Protein AF-A0A4V3WBS8-F1 (afdb_monomer_lite)

Structure (mmCIF, N/CA/C/O backbone):
data_AF-A0A4V3WBS8-F1
#
_entry.id   AF-A0A4V3WBS8-F1
#
loop_
_atom_site.group_PDB
_atom_site.id
_atom_site.type_symbol
_atom_site.label_atom_id
_atom_site.label_alt_id
_atom_site.label_comp_id
_atom_site.label_asym_id
_atom_site.label_entity_id
_atom_site.label_seq_id
_atom_site.pdbx_PDB_ins_code
_atom_site.Cartn_x
_atom_site.Cartn_y
_atom_site.Cartn_z
_atom_site.occupancy
_atom_site.B_iso_or_equiv
_atom_site.auth_seq_id
_atom_site.auth_comp_id
_atom_site.auth_asym_id
_atom_site.auth_atom_id
_atom_site.pdbx_PDB_model_num
ATOM 1 N N . MET A 1 1 ? 15.537 -8.727 -3.172 1.00 84.81 1 MET A N 1
ATOM 2 C CA . MET A 1 1 ? 15.457 -7.588 -4.106 1.00 84.81 1 MET A CA 1
ATOM 3 C C . MET A 1 1 ? 15.597 -8.124 -5.521 1.00 84.81 1 MET A C 1
ATOM 5 O O . MET A 1 1 ? 16.446 -8.981 -5.725 1.00 84.81 1 MET A O 1
ATOM 9 N N . ILE A 1 2 ? 14.756 -7.683 -6.455 1.00 94.12 2 ILE A N 1
ATOM 10 C CA . ILE A 1 2 ? 14.839 -8.028 -7.886 1.00 94.12 2 ILE A CA 1
ATOM 11 C C . ILE A 1 2 ? 15.272 -6.766 -8.630 1.00 94.12 2 ILE A C 1
ATOM 13 O O . ILE A 1 2 ? 14.692 -5.710 -8.396 1.00 94.12 2 ILE A O 1
ATOM 17 N N . ILE A 1 3 ? 16.284 -6.856 -9.494 1.00 95.69 3 ILE A N 1
ATOM 18 C CA . ILE A 1 3 ? 16.727 -5.723 -10.317 1.00 95.69 3 ILE A CA 1
ATOM 19 C C . ILE A 1 3 ? 16.079 -5.834 -11.693 1.00 95.69 3 ILE A C 1
ATOM 21 O O . ILE A 1 3 ? 16.384 -6.752 -12.451 1.00 95.69 3 ILE A O 1
ATOM 25 N N . LEU A 1 4 ? 15.191 -4.897 -12.006 1.00 96.75 4 LEU A N 1
ATOM 26 C CA . LEU A 1 4 ? 14.623 -4.725 -13.338 1.00 96.75 4 LEU A CA 1
ATOM 27 C C . LEU A 1 4 ? 15.568 -3.898 -14.226 1.00 96.75 4 LEU A C 1
ATOM 29 O O . LEU A 1 4 ? 16.377 -3.121 -13.700 1.00 96.75 4 LEU A O 1
ATOM 33 N N . PRO A 1 5 ? 15.440 -3.992 -15.565 1.00 96.94 5 PRO A N 1
ATOM 34 C CA . PRO A 1 5 ? 16.106 -3.067 -16.471 1.00 96.94 5 PRO A CA 1
ATOM 35 C C . PRO A 1 5 ? 15.783 -1.610 -16.125 1.00 96.94 5 PRO A C 1
ATOM 37 O O . PRO A 1 5 ? 14.767 -1.308 -15.486 1.00 96.94 5 PRO A O 1
ATOM 40 N N . TYR A 1 6 ? 16.638 -0.692 -16.579 1.00 97.00 6 TYR A N 1
ATOM 41 C CA . TYR A 1 6 ? 16.382 0.734 -16.403 1.00 97.00 6 TYR A CA 1
ATOM 42 C C . TYR A 1 6 ? 15.020 1.101 -17.022 1.00 97.00 6 TYR A C 1
ATOM 44 O O . TYR A 1 6 ? 14.797 0.781 -18.195 1.00 97.00 6 TYR A O 1
ATOM 52 N N . PRO A 1 7 ? 14.102 1.733 -16.268 1.00 95.69 7 PRO A N 1
ATOM 53 C CA . PRO A 1 7 ? 12.758 2.002 -16.755 1.00 95.69 7 PRO A CA 1
ATOM 54 C C . PRO A 1 7 ? 12.785 2.975 -17.936 1.00 95.69 7 PRO A C 1
ATOM 56 O O . PRO A 1 7 ? 13.643 3.854 -18.031 1.00 95.69 7 PRO A O 1
ATOM 59 N N . ILE A 1 8 ? 11.826 2.823 -18.847 1.00 95.12 8 ILE A N 1
ATOM 60 C CA . ILE A 1 8 ? 11.561 3.834 -19.875 1.00 95.12 8 ILE A CA 1
ATOM 61 C C . ILE A 1 8 ? 10.742 4.974 -19.269 1.00 95.12 8 ILE A C 1
ATOM 63 O O . ILE A 1 8 ? 10.004 4.765 -18.311 1.00 95.12 8 ILE A O 1
ATOM 67 N N . SER A 1 9 ? 10.843 6.181 -19.828 1.00 94.88 9 SER A N 1
ATOM 68 C CA . SER A 1 9 ? 10.075 7.314 -19.309 1.00 94.88 9 SER A CA 1
ATOM 69 C C . SER A 1 9 ? 8.571 7.124 -19.512 1.00 94.88 9 SER A C 1
ATOM 71 O O . SER A 1 9 ? 8.137 6.567 -20.518 1.00 94.88 9 SER A O 1
ATOM 73 N N . ALA A 1 10 ? 7.763 7.684 -18.618 1.00 93.75 10 ALA A N 1
ATOM 74 C CA . ALA A 1 10 ? 6.310 7.699 -18.682 1.00 93.75 10 ALA A CA 1
ATOM 75 C C . ALA A 1 10 ? 5.781 8.160 -20.045 1.00 93.75 10 ALA A C 1
ATOM 77 O O . ALA A 1 10 ? 4.939 7.506 -20.653 1.00 93.75 10 ALA A O 1
ATOM 78 N N . ASN A 1 11 ? 6.345 9.240 -20.584 1.00 92.19 11 ASN A N 1
ATOM 79 C CA . ASN A 1 11 ? 5.959 9.774 -21.892 1.00 92.19 11 ASN A CA 1
ATOM 80 C C . ASN A 1 11 ? 6.246 8.799 -23.044 1.00 92.19 11 ASN A C 1
ATOM 82 O O . ASN A 1 11 ? 5.609 8.867 -24.094 1.00 92.19 11 ASN A O 1
ATOM 86 N N . ARG A 1 12 ? 7.227 7.906 -22.876 1.00 93.50 12 ARG A N 1
ATOM 87 C CA . ARG A 1 12 ? 7.502 6.818 -23.817 1.00 93.50 12 ARG A CA 1
ATOM 88 C C . ARG A 1 12 ? 6.657 5.578 -23.526 1.00 93.50 12 ARG A C 1
ATOM 90 O O . ARG A 1 12 ? 6.335 4.839 -24.456 1.00 93.50 12 ARG A O 1
ATOM 97 N N . TYR A 1 13 ? 6.297 5.368 -22.265 1.00 96.19 13 TYR A N 1
ATOM 98 C CA . TYR A 1 13 ? 5.519 4.234 -21.791 1.00 96.19 13 TYR A CA 1
ATOM 99 C C . TYR A 1 13 ? 4.057 4.309 -22.245 1.00 96.19 13 TYR A C 1
ATOM 101 O O . TYR A 1 13 ? 3.557 3.377 -22.874 1.00 96.19 13 TYR A O 1
ATOM 109 N N . TRP A 1 14 ? 3.388 5.434 -21.983 1.00 96.75 14 TRP A N 1
ATOM 110 C CA . TRP A 1 14 ? 2.008 5.692 -22.396 1.00 96.75 14 TRP A CA 1
ATOM 111 C C . TRP A 1 14 ? 1.978 6.512 -23.685 1.00 96.75 14 TRP A C 1
ATOM 113 O O . TRP A 1 14 ? 2.644 7.538 -23.805 1.00 96.75 14 TRP A O 1
ATOM 123 N N . ARG A 1 15 ? 1.179 6.072 -24.656 1.00 95.19 15 ARG A N 1
ATOM 124 C CA . ARG A 1 15 ? 0.954 6.742 -25.943 1.00 95.19 15 ARG A CA 1
ATOM 125 C C . ARG A 1 15 ? -0.534 6.930 -26.179 1.00 95.19 15 ARG A C 1
ATOM 127 O O . ARG A 1 15 ? -1.340 6.207 -25.609 1.00 95.19 15 ARG A O 1
ATOM 134 N N . VAL A 1 16 ? -0.899 7.881 -27.029 1.00 95.00 16 VAL A N 1
ATOM 135 C CA . VAL A 1 16 ? -2.288 8.064 -27.462 1.00 95.00 16 VAL A CA 1
ATOM 136 C C . VAL A 1 16 ? -2.433 7.491 -28.865 1.00 95.00 16 VAL A C 1
ATOM 138 O O . VAL A 1 16 ? -1.706 7.890 -29.772 1.00 95.00 16 VAL A O 1
ATOM 141 N N . PHE A 1 17 ? -3.363 6.559 -29.042 1.00 92.38 17 PHE A N 1
ATOM 142 C CA . PHE A 1 17 ? -3.711 5.979 -30.336 1.00 92.38 17 PHE A CA 1
ATOM 143 C C . PHE A 1 17 ? -5.231 5.973 -30.485 1.00 92.38 17 PHE A C 1
ATOM 145 O O . PHE A 1 17 ? -5.936 5.455 -29.619 1.00 92.38 17 PHE A O 1
ATOM 152 N N . GLY A 1 18 ? -5.745 6.599 -31.548 1.00 91.69 18 GLY A N 1
ATOM 153 C CA . GLY A 1 18 ? -7.192 6.709 -31.774 1.00 91.69 18 GLY A CA 1
ATOM 154 C C . GLY A 1 18 ? -7.950 7.336 -30.594 1.00 91.69 18 GLY A C 1
ATOM 155 O O . GLY A 1 18 ? -9.016 6.853 -30.225 1.00 91.69 18 GLY A O 1
ATOM 156 N N . GLY A 1 19 ? -7.365 8.345 -29.936 1.00 94.50 19 GLY A N 1
ATOM 157 C CA . GLY A 1 19 ? -7.961 9.016 -28.772 1.00 94.50 19 GLY A CA 1
ATOM 158 C C . GLY A 1 19 ? -7.916 8.225 -27.458 1.00 94.50 19 GLY A C 1
ATOM 159 O O . GLY A 1 19 ? -8.426 8.701 -26.449 1.00 94.50 19 GLY A O 1
ATOM 160 N N . ARG A 1 20 ? -7.299 7.036 -27.432 1.00 94.31 20 ARG A N 1
ATOM 161 C CA . ARG A 1 20 ? -7.156 6.209 -26.225 1.00 94.31 20 ARG A CA 1
ATOM 162 C C . ARG A 1 20 ? -5.709 6.154 -25.766 1.00 94.31 20 ARG A C 1
ATOM 164 O O . ARG A 1 20 ? -4.798 6.050 -26.585 1.00 94.31 20 ARG A O 1
ATOM 171 N N . VAL A 1 21 ? -5.504 6.178 -24.451 1.00 95.50 21 VAL A N 1
ATOM 172 C CA . VAL A 1 21 ? -4.186 5.934 -23.858 1.00 95.50 21 VAL A CA 1
ATOM 173 C C . VAL A 1 21 ? -3.886 4.437 -23.921 1.00 95.50 21 VAL A C 1
ATOM 175 O O . VAL A 1 21 ? -4.641 3.620 -23.398 1.00 95.50 21 VAL A O 1
ATOM 178 N N . VAL A 1 22 ? -2.779 4.080 -24.562 1.00 96.12 22 VAL A N 1
ATOM 179 C CA . VAL A 1 22 ? -2.290 2.712 -24.740 1.00 96.12 22 VAL A CA 1
ATOM 180 C C . VAL A 1 22 ? -0.841 2.603 -24.272 1.00 96.12 22 VAL A C 1
ATOM 182 O O . VAL A 1 22 ? -0.105 3.590 -24.233 1.00 96.12 22 VAL A O 1
ATOM 185 N N . ARG A 1 23 ? -0.408 1.391 -23.923 1.00 96.88 23 ARG A N 1
ATOM 186 C CA . ARG A 1 23 ? 1.008 1.101 -23.664 1.00 96.88 23 ARG A CA 1
ATOM 187 C C . ARG A 1 23 ? 1.767 1.038 -24.991 1.00 96.88 23 ARG A C 1
ATOM 189 O O . ARG A 1 23 ? 1.253 0.504 -25.971 1.00 96.88 23 ARG A O 1
ATOM 196 N N . SER A 1 24 ? 2.986 1.564 -25.026 1.00 97.25 24 SER A N 1
ATOM 197 C CA . SER A 1 24 ? 3.879 1.419 -26.178 1.00 97.25 24 SER A CA 1
ATOM 198 C C . SER A 1 24 ? 4.431 -0.006 -26.307 1.00 97.25 24 SER A C 1
ATOM 200 O O . SER A 1 24 ? 4.367 -0.802 -25.370 1.00 97.25 24 SER A O 1
ATOM 202 N N . ALA A 1 25 ? 5.027 -0.335 -27.457 1.00 96.94 25 ALA A N 1
ATOM 203 C CA . ALA A 1 25 ? 5.723 -1.611 -27.639 1.00 96.94 25 ALA A CA 1
ATOM 204 C C . ALA A 1 25 ? 6.871 -1.795 -26.625 1.00 96.94 25 ALA A C 1
ATOM 206 O O . ALA A 1 25 ? 7.030 -2.878 -26.066 1.00 96.94 25 ALA A O 1
ATOM 207 N N . GLU A 1 26 ? 7.616 -0.723 -26.324 1.00 96.94 26 GLU A N 1
ATOM 208 C CA . GLU A 1 26 ? 8.661 -0.737 -25.291 1.00 96.94 26 GLU A CA 1
ATOM 209 C C . GLU A 1 26 ? 8.077 -0.990 -23.894 1.00 96.94 26 GLU A C 1
ATOM 211 O O . GLU A 1 26 ? 8.652 -1.755 -23.129 1.00 96.94 26 GLU A O 1
ATOM 216 N N . ALA A 1 27 ? 6.915 -0.413 -23.567 1.00 96.81 27 ALA A N 1
ATOM 217 C CA . ALA A 1 27 ? 6.229 -0.674 -22.300 1.00 96.81 27 ALA A CA 1
ATOM 218 C C . ALA A 1 27 ? 5.794 -2.140 -22.170 1.00 96.81 27 ALA A C 1
ATOM 220 O O . ALA A 1 27 ? 5.976 -2.763 -21.124 1.00 96.81 27 ALA A O 1
ATOM 221 N N . VAL A 1 28 ? 5.257 -2.715 -23.251 1.00 97.19 28 VAL A N 1
ATOM 222 C CA . VAL A 1 28 ? 4.899 -4.139 -23.300 1.00 97.19 28 VAL A CA 1
ATOM 223 C C . VAL A 1 28 ? 6.134 -5.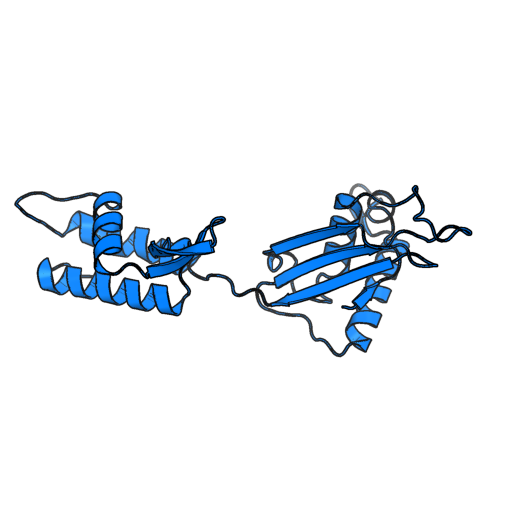015 -23.092 1.00 97.19 28 VAL A C 1
ATOM 225 O O . VAL A 1 28 ? 6.063 -5.982 -22.334 1.00 97.19 28 VAL A O 1
ATOM 228 N N . GLN A 1 29 ? 7.263 -4.679 -23.722 1.00 97.69 29 GLN A N 1
ATOM 229 C CA . GLN A 1 29 ? 8.511 -5.416 -23.531 1.00 97.69 29 GLN A CA 1
ATOM 230 C C . GLN A 1 29 ? 9.038 -5.278 -22.099 1.00 97.69 29 GLN A C 1
ATOM 232 O O . GLN A 1 29 ? 9.334 -6.287 -21.469 1.00 97.69 29 GLN A O 1
ATOM 237 N N . TYR A 1 30 ? 9.052 -4.065 -21.544 1.00 97.38 30 TYR A N 1
ATOM 238 C CA . TYR A 1 30 ? 9.478 -3.818 -20.167 1.00 97.38 30 TYR A CA 1
ATOM 239 C C . TYR A 1 30 ? 8.673 -4.649 -19.157 1.00 97.38 30 TYR A C 1
ATOM 241 O O . TYR A 1 30 ? 9.230 -5.261 -18.247 1.00 97.38 30 TYR A O 1
ATOM 249 N N . ARG A 1 31 ? 7.353 -4.742 -19.356 1.00 97.38 31 ARG A N 1
ATOM 250 C CA . ARG A 1 31 ? 6.471 -5.576 -18.532 1.00 97.38 31 ARG A CA 1
ATOM 251 C C . ARG A 1 31 ? 6.757 -7.074 -18.692 1.00 97.38 31 ARG A C 1
ATOM 253 O O . ARG A 1 31 ? 6.697 -7.806 -17.706 1.00 97.38 31 ARG A O 1
ATOM 260 N N . LYS A 1 32 ? 7.092 -7.544 -19.900 1.00 97.38 32 LYS A N 1
ATOM 261 C CA . LYS A 1 32 ? 7.530 -8.936 -20.125 1.00 97.38 32 LYS A CA 1
ATOM 262 C C . LYS A 1 32 ? 8.841 -9.232 -19.400 1.00 97.38 32 LYS A C 1
ATOM 264 O O . LYS A 1 32 ? 8.934 -10.270 -18.751 1.00 97.38 32 LYS A O 1
ATOM 269 N N . ASP A 1 33 ? 9.806 -8.318 -19.461 1.00 96.56 33 ASP A N 1
ATOM 270 C CA . ASP A 1 33 ? 11.095 -8.460 -18.778 1.00 96.56 33 ASP A CA 1
ATOM 271 C C . ASP A 1 33 ? 10.900 -8.518 -17.257 1.00 96.56 33 ASP A C 1
ATOM 273 O O . ASP A 1 33 ? 11.462 -9.387 -16.588 1.00 96.56 33 ASP A O 1
ATOM 277 N N . ALA A 1 34 ? 10.035 -7.656 -16.710 1.00 96.19 34 ALA A N 1
ATOM 278 C CA . ALA A 1 34 ? 9.652 -7.706 -15.301 1.00 96.19 34 ALA A CA 1
ATOM 279 C C . ALA A 1 34 ? 8.996 -9.043 -14.931 1.00 96.19 34 ALA A C 1
ATOM 281 O O . ALA A 1 34 ? 9.410 -9.680 -13.963 1.00 96.19 34 ALA A O 1
ATOM 282 N N . GLY A 1 35 ? 8.032 -9.509 -15.731 1.00 95.94 35 GLY A N 1
ATOM 283 C CA . GLY A 1 35 ? 7.396 -10.815 -15.555 1.00 95.94 35 GLY A CA 1
ATOM 284 C C . GLY A 1 35 ? 8.400 -11.969 -15.540 1.00 95.94 35 GLY A C 1
ATOM 285 O O . GLY A 1 35 ? 8.355 -12.819 -14.653 1.00 95.94 35 GLY A O 1
ATOM 286 N N . PHE A 1 36 ? 9.346 -11.968 -16.479 1.00 96.44 36 PHE A N 1
ATOM 287 C CA . PHE A 1 36 ? 10.389 -12.985 -16.576 1.00 96.44 36 PHE A CA 1
ATOM 288 C C . PHE A 1 36 ? 11.310 -12.990 -15.348 1.00 96.44 36 PHE A C 1
ATOM 290 O O . PHE A 1 36 ? 11.544 -14.042 -14.755 1.00 96.44 36 PHE A O 1
ATOM 297 N N . LEU A 1 37 ? 11.783 -11.820 -14.910 1.00 96.00 37 LEU A N 1
ATOM 298 C CA . LEU A 1 37 ? 12.661 -11.702 -13.742 1.00 96.00 37 LEU A CA 1
ATOM 299 C C . LEU A 1 37 ? 11.961 -12.106 -12.437 1.00 96.00 37 LEU A C 1
ATOM 301 O O . LEU A 1 37 ? 12.562 -12.764 -11.584 1.00 96.00 37 LEU A O 1
ATOM 305 N N . PHE A 1 38 ? 10.676 -11.777 -12.288 1.00 93.75 38 PHE A N 1
ATOM 306 C CA . PHE A 1 38 ? 9.880 -12.240 -11.151 1.00 93.75 38 PHE A CA 1
ATOM 307 C C . PHE A 1 38 ? 9.638 -13.751 -11.195 1.00 93.75 38 PHE A C 1
ATOM 309 O O . PHE A 1 38 ? 9.801 -14.413 -10.168 1.00 93.75 38 PHE A O 1
ATOM 316 N N . ALA A 1 39 ? 9.354 -14.324 -12.366 1.00 91.81 39 ALA A N 1
ATOM 317 C CA . ALA A 1 39 ? 9.218 -15.771 -12.525 1.00 91.81 39 ALA A CA 1
ATOM 318 C C . ALA A 1 39 ? 10.521 -16.516 -12.177 1.00 91.81 39 ALA A C 1
ATOM 320 O O . ALA A 1 39 ? 10.484 -17.515 -11.456 1.00 91.81 39 ALA A O 1
ATOM 321 N N . LEU A 1 40 ? 11.679 -15.994 -12.602 1.00 93.44 40 LEU A N 1
ATOM 322 C CA . LEU A 1 40 ? 12.997 -16.532 -12.238 1.00 93.44 40 LEU A CA 1
ATOM 323 C C . LEU A 1 40 ? 13.238 -16.525 -10.724 1.00 93.44 40 LEU A C 1
ATOM 325 O O . LEU A 1 40 ? 13.861 -17.444 -10.195 1.00 93.44 40 LEU A O 1
ATOM 329 N N . SER A 1 41 ? 12.696 -15.534 -10.012 1.00 88.88 41 SER A N 1
ATOM 330 C CA . SER A 1 41 ? 12.765 -15.473 -8.548 1.00 88.88 41 SER A CA 1
ATOM 331 C C . SER A 1 41 ? 11.859 -16.490 -7.832 1.00 88.88 41 SER A C 1
ATOM 333 O O . SER A 1 41 ? 11.887 -16.563 -6.604 1.00 88.88 41 SER A O 1
ATOM 335 N N . ARG A 1 42 ? 11.051 -17.263 -8.580 1.00 88.25 42 ARG A N 1
ATOM 336 C CA . ARG A 1 42 ? 10.059 -18.242 -8.088 1.00 88.25 42 ARG A CA 1
ATOM 337 C C . ARG A 1 42 ? 9.028 -17.664 -7.110 1.00 88.25 42 ARG A C 1
ATOM 339 O O . ARG A 1 42 ? 8.404 -18.404 -6.351 1.00 88.25 42 ARG A O 1
ATOM 346 N N . ARG A 1 43 ? 8.826 -16.346 -7.132 1.00 85.00 43 ARG A N 1
ATOM 347 C CA . ARG A 1 43 ? 7.803 -15.660 -6.337 1.00 85.00 43 ARG A CA 1
ATOM 348 C C . ARG A 1 43 ? 6.478 -15.690 -7.085 1.00 85.00 43 ARG A C 1
ATOM 350 O O . ARG A 1 43 ? 6.431 -15.410 -8.279 1.00 85.00 43 ARG A O 1
ATOM 357 N N . ARG A 1 44 ? 5.404 -16.028 -6.375 1.00 89.56 44 ARG A N 1
ATOM 358 C CA . ARG A 1 44 ? 4.037 -15.890 -6.888 1.00 89.56 44 ARG A CA 1
ATOM 359 C C . ARG A 1 44 ? 3.528 -14.469 -6.611 1.00 89.56 44 ARG A C 1
ATOM 361 O O . ARG A 1 44 ? 3.986 -13.870 -5.636 1.00 89.56 44 ARG A O 1
ATOM 368 N N . PRO A 1 45 ? 2.593 -13.943 -7.421 1.00 94.69 45 PRO A N 1
ATOM 369 C CA . PRO A 1 45 ? 1.936 -12.683 -7.110 1.00 94.69 45 PRO A CA 1
ATOM 370 C C . PRO A 1 45 ? 1.250 -12.746 -5.741 1.00 94.69 45 PRO A C 1
ATOM 372 O O . PRO A 1 45 ? 0.571 -13.727 -5.429 1.00 94.69 45 PRO A O 1
ATOM 375 N N . LEU A 1 46 ? 1.415 -11.698 -4.940 1.00 94.00 46 LEU A N 1
ATOM 376 C CA . LEU A 1 46 ? 0.748 -11.563 -3.648 1.00 94.00 46 LEU A CA 1
ATOM 377 C C . LEU A 1 46 ? -0.724 -11.186 -3.852 1.00 94.00 46 LEU A C 1
ATOM 379 O O . LEU A 1 46 ? -1.038 -10.364 -4.713 1.00 94.00 46 LEU A O 1
ATOM 383 N N . ALA A 1 47 ? -1.622 -11.761 -3.049 1.00 91.81 47 ALA A N 1
ATOM 384 C CA . ALA A 1 47 ? -3.068 -11.495 -3.104 1.00 91.81 47 ALA A CA 1
ATOM 385 C C . ALA A 1 47 ? -3.559 -10.524 -2.009 1.00 91.81 47 ALA A C 1
ATOM 387 O O . ALA A 1 47 ? -4.657 -9.978 -2.103 1.00 91.81 47 ALA A O 1
ATOM 388 N N . GLY A 1 48 ? -2.748 -10.306 -0.968 1.00 88.31 48 GLY A N 1
ATOM 389 C CA . GLY A 1 48 ? -3.027 -9.375 0.124 1.00 88.31 48 GLY A CA 1
ATOM 390 C C . GLY A 1 48 ? -2.496 -7.960 -0.134 1.00 88.31 48 GLY A C 1
ATOM 391 O O . GLY A 1 48 ? -1.878 -7.705 -1.162 1.00 88.31 48 GLY A O 1
ATOM 392 N N . PRO A 1 49 ? -2.716 -7.015 0.785 1.00 91.56 49 PRO A N 1
ATOM 393 C CA . PRO A 1 49 ? -2.098 -5.693 0.710 1.00 91.56 49 PRO A CA 1
ATOM 394 C C . PRO A 1 49 ? -0.573 -5.818 0.652 1.00 91.56 49 PRO A C 1
ATOM 396 O O . PRO A 1 49 ? -0.005 -6.744 1.228 1.00 91.56 49 PRO A O 1
ATOM 399 N N . VAL A 1 50 ? 0.085 -4.901 -0.050 1.00 95.44 50 VAL A N 1
ATOM 400 C CA . VAL A 1 50 ? 1.530 -4.947 -0.274 1.00 95.44 50 VAL A CA 1
ATOM 401 C C . VAL A 1 50 ? 2.199 -3.612 0.020 1.00 95.44 50 VAL A C 1
ATOM 403 O O . VAL A 1 50 ? 1.625 -2.539 -0.206 1.00 95.44 50 VAL A O 1
ATOM 406 N N . SER A 1 51 ? 3.450 -3.704 0.464 1.00 96.06 51 SER A N 1
ATOM 407 C CA . SER A 1 51 ? 4.412 -2.607 0.432 1.00 96.06 51 SER A CA 1
ATOM 408 C C . SER A 1 51 ? 5.322 -2.767 -0.778 1.00 96.06 51 SER A C 1
ATOM 410 O O . SER A 1 51 ? 5.813 -3.865 -1.061 1.00 96.06 51 SER A O 1
ATOM 412 N N . VAL A 1 52 ? 5.562 -1.667 -1.488 1.00 97.56 52 VAL A N 1
ATOM 413 C CA . VAL A 1 52 ? 6.489 -1.609 -2.619 1.00 97.56 52 VAL A CA 1
ATOM 414 C C . VAL A 1 52 ? 7.616 -0.635 -2.294 1.00 97.56 52 VAL A C 1
ATOM 416 O O . VAL A 1 52 ? 7.386 0.547 -2.045 1.00 97.56 52 VAL A O 1
ATOM 419 N N . HIS A 1 53 ? 8.854 -1.118 -2.353 1.00 98.06 53 HIS A N 1
ATOM 420 C CA . HIS A 1 53 ? 10.051 -0.293 -2.229 1.00 98.06 53 HIS A CA 1
ATOM 421 C C . HIS A 1 53 ? 10.824 -0.310 -3.548 1.00 98.06 53 HIS A C 1
ATOM 423 O O . HIS A 1 53 ? 11.173 -1.377 -4.063 1.00 98.06 53 HIS A O 1
ATOM 429 N N . LEU A 1 54 ? 11.082 0.881 -4.089 1.00 98.00 54 LEU A N 1
ATOM 430 C CA . LEU A 1 54 ? 11.786 1.097 -5.349 1.00 98.00 54 LEU A CA 1
ATOM 431 C C . LEU A 1 54 ? 13.127 1.801 -5.113 1.00 98.00 54 LEU A C 1
ATOM 433 O O . LEU A 1 54 ? 13.202 2.804 -4.407 1.00 98.00 54 LEU A O 1
ATOM 437 N N . ALA A 1 55 ? 14.177 1.305 -5.755 1.00 97.75 55 ALA A N 1
ATOM 438 C CA . ALA A 1 55 ? 15.508 1.898 -5.753 1.00 97.75 55 ALA A CA 1
ATOM 439 C C . ALA A 1 55 ? 15.936 2.154 -7.200 1.00 97.75 55 ALA A C 1
ATOM 441 O O . ALA A 1 55 ? 16.268 1.222 -7.933 1.00 97.75 55 ALA A O 1
ATOM 442 N N . LEU A 1 56 ? 15.885 3.407 -7.651 1.00 97.94 56 LEU A N 1
ATOM 443 C CA . LEU A 1 56 ? 16.344 3.761 -8.991 1.00 97.94 56 LEU A CA 1
ATOM 444 C C . LEU A 1 56 ? 17.869 3.854 -8.980 1.00 97.94 56 LEU A C 1
ATOM 446 O O . LEU A 1 56 ? 18.418 4.762 -8.362 1.00 97.94 56 LEU A O 1
ATOM 450 N N . HIS A 1 57 ? 18.531 2.951 -9.699 1.00 97.44 57 HIS A N 1
ATOM 451 C CA . HIS A 1 57 ? 19.975 2.966 -9.911 1.00 97.44 57 HIS A CA 1
ATOM 452 C C . HIS A 1 57 ? 20.286 3.717 -11.212 1.00 97.44 57 HIS A C 1
ATOM 454 O O . HIS A 1 57 ? 19.969 3.207 -12.298 1.00 97.44 57 HIS A O 1
ATOM 460 N N . PRO A 1 58 ? 20.885 4.922 -11.159 1.00 97.31 58 PRO A N 1
ATOM 461 C CA . PRO A 1 58 ? 21.328 5.632 -12.353 1.00 97.31 58 PRO A CA 1
ATOM 462 C C . PRO A 1 58 ? 22.349 4.815 -13.148 1.00 97.31 58 PRO A C 1
ATOM 464 O O . PRO A 1 58 ? 22.998 3.910 -12.625 1.00 97.31 58 PRO A O 1
ATOM 467 N N . ARG A 1 59 ? 22.516 5.153 -14.428 1.00 96.88 59 ARG A N 1
ATOM 468 C CA . ARG A 1 59 ? 23.628 4.611 -15.215 1.00 96.88 59 ARG A CA 1
ATOM 469 C C . ARG A 1 59 ? 24.944 5.163 -14.688 1.00 96.88 59 ARG A C 1
ATOM 471 O O . ARG A 1 59 ? 25.019 6.346 -14.361 1.00 96.88 59 ARG A O 1
ATOM 478 N N . GLU A 1 60 ? 25.955 4.317 -14.648 1.00 96.81 60 GLU A N 1
ATOM 479 C CA . GLU A 1 60 ? 27.317 4.693 -14.292 1.00 96.81 60 GLU A CA 1
ATOM 480 C C . GLU A 1 60 ? 28.011 5.389 -15.473 1.00 96.81 60 GLU A C 1
ATOM 482 O O . GLU A 1 60 ? 27.928 4.943 -16.622 1.00 96.81 60 GLU A O 1
ATOM 487 N N . ASN A 1 61 ? 28.666 6.513 -15.201 1.00 93.81 61 ASN A N 1
ATOM 488 C CA . ASN A 1 61 ? 29.560 7.178 -16.142 1.00 93.81 61 ASN A CA 1
ATOM 489 C C . ASN A 1 61 ? 30.915 6.444 -16.182 1.00 93.81 61 ASN A C 1
ATOM 491 O O . ASN A 1 61 ? 31.207 5.594 -15.348 1.00 93.81 61 ASN A O 1
ATOM 495 N N . LYS A 1 62 ? 31.794 6.790 -17.133 1.00 90.69 62 LYS A N 1
ATOM 496 C CA . LYS A 1 62 ? 33.131 6.163 -17.239 1.00 90.69 62 LYS A CA 1
ATOM 497 C C . LYS A 1 62 ? 34.002 6.347 -15.987 1.00 90.69 62 LYS A C 1
ATOM 499 O O . LYS A 1 62 ? 34.931 5.577 -15.791 1.00 90.69 62 LYS A O 1
ATOM 504 N N . ASP A 1 63 ? 33.725 7.381 -15.198 1.00 91.50 63 ASP A N 1
ATOM 505 C CA . ASP A 1 63 ? 34.426 7.732 -13.960 1.00 91.50 63 ASP A CA 1
ATOM 506 C C . ASP A 1 63 ? 33.778 7.120 -12.701 1.00 91.50 63 ASP A C 1
ATOM 508 O O . ASP A 1 63 ? 34.158 7.472 -11.588 1.00 91.50 63 ASP A O 1
ATOM 512 N N . GLY A 1 64 ? 32.786 6.236 -12.860 1.00 88.94 64 GLY A N 1
ATOM 513 C CA . GLY A 1 64 ? 32.061 5.617 -11.749 1.00 88.94 64 GLY A CA 1
ATOM 514 C C . GLY A 1 64 ? 30.939 6.476 -11.160 1.00 88.94 64 GLY A C 1
ATOM 515 O O . GLY A 1 64 ? 30.175 6.013 -10.316 1.00 88.94 64 GLY A O 1
ATOM 516 N N . THR A 1 65 ? 30.791 7.731 -11.595 1.00 92.62 65 THR A N 1
ATOM 517 C CA . THR A 1 65 ? 29.769 8.631 -11.047 1.00 92.62 65 THR A CA 1
ATOM 518 C C . THR A 1 65 ? 28.382 8.352 -11.627 1.00 92.62 65 THR A C 1
ATOM 520 O O . THR A 1 65 ? 28.223 7.806 -12.721 1.00 92.62 65 THR A O 1
ATOM 523 N N . ALA A 1 66 ? 27.336 8.765 -10.909 1.00 92.81 66 ALA A N 1
ATOM 524 C CA . ALA A 1 66 ? 25.966 8.628 -11.385 1.00 92.81 66 ALA A CA 1
ATOM 525 C C . ALA A 1 66 ? 25.655 9.591 -12.541 1.00 92.81 66 ALA A C 1
ATOM 527 O O . ALA A 1 66 ? 25.829 10.810 -12.436 1.00 92.81 66 ALA A O 1
ATOM 528 N N . SER A 1 67 ? 25.096 9.058 -13.628 1.00 92.50 67 SER A N 1
ATOM 529 C CA . SER A 1 67 ? 24.575 9.867 -14.725 1.00 92.50 67 SER A CA 1
ATOM 530 C C . SER A 1 67 ? 23.478 10.814 -14.231 1.00 92.50 67 SER A C 1
ATOM 532 O O . SER A 1 67 ? 22.515 10.410 -13.570 1.00 92.50 67 SER A O 1
ATOM 534 N N . ARG A 1 68 ? 23.610 12.097 -14.584 1.00 88.00 68 ARG A N 1
ATOM 535 C CA . ARG A 1 68 ? 22.603 13.128 -14.290 1.00 88.00 68 ARG A CA 1
ATOM 536 C C . ARG A 1 68 ? 21.359 12.994 -15.165 1.00 88.00 68 ARG A C 1
ATOM 538 O O . ARG A 1 68 ? 20.294 13.450 -14.770 1.00 88.00 68 ARG A O 1
ATOM 545 N N . SER A 1 69 ? 21.473 12.326 -16.312 1.00 88.94 69 SER A N 1
ATOM 546 C CA . SER A 1 69 ? 20.359 12.006 -17.210 1.00 88.94 69 SER A CA 1
ATOM 547 C C . SER A 1 69 ? 19.581 10.786 -16.708 1.00 88.94 69 SER A C 1
ATOM 549 O O . SER A 1 69 ? 19.448 9.782 -17.409 1.00 88.94 69 SER A O 1
ATOM 551 N N . ARG A 1 70 ? 19.103 10.866 -15.465 1.00 91.69 70 ARG A N 1
ATOM 552 C CA . ARG A 1 70 ? 18.240 9.862 -14.840 1.00 91.69 70 ARG A CA 1
ATOM 553 C C . ARG A 1 70 ? 16.781 10.307 -14.881 1.00 91.69 70 ARG A C 1
ATOM 555 O O . ARG A 1 70 ? 16.503 11.496 -14.983 1.00 91.69 70 ARG A O 1
ATOM 562 N N . LEU A 1 71 ? 15.865 9.351 -14.799 1.00 93.31 71 LEU A N 1
ATOM 563 C CA . LEU A 1 71 ? 14.442 9.633 -14.641 1.00 93.31 71 LEU A CA 1
ATOM 564 C C . LEU A 1 71 ? 14.130 10.171 -13.243 1.00 93.31 71 LEU A C 1
ATOM 566 O O . LEU A 1 71 ? 14.819 9.854 -12.270 1.00 93.31 71 LEU A O 1
ATOM 570 N N . ASP A 1 72 ? 13.051 10.939 -13.168 1.00 93.94 72 ASP A N 1
ATOM 571 C CA . ASP A 1 72 ? 12.448 11.353 -11.910 1.00 93.94 72 ASP A CA 1
ATOM 572 C C . ASP A 1 72 ? 11.781 10.160 -11.209 1.00 93.94 72 ASP A C 1
ATOM 574 O O . ASP A 1 72 ? 11.338 9.194 -11.844 1.00 93.94 72 ASP A O 1
ATOM 578 N N . LEU A 1 73 ? 11.710 10.210 -9.877 1.00 95.25 73 LEU A N 1
ATOM 579 C CA . LEU A 1 73 ? 11.170 9.101 -9.088 1.00 95.25 73 LEU A CA 1
ATOM 580 C C . LEU A 1 73 ? 9.683 8.861 -9.355 1.00 95.25 73 LEU A C 1
ATOM 582 O O . LEU A 1 73 ? 9.276 7.707 -9.412 1.00 95.25 73 LEU A O 1
ATOM 586 N N . ASP A 1 74 ? 8.878 9.905 -9.560 1.00 95.31 74 ASP A N 1
ATOM 587 C CA . ASP A 1 74 ? 7.452 9.784 -9.895 1.00 95.31 74 ASP A CA 1
ATOM 588 C C . ASP A 1 74 ? 7.247 9.048 -11.230 1.00 95.31 74 ASP A C 1
ATOM 590 O O . ASP A 1 74 ? 6.385 8.173 -11.352 1.00 95.31 74 ASP A O 1
ATOM 594 N N . ASN A 1 75 ? 8.107 9.337 -12.208 1.00 94.56 75 ASN A N 1
ATOM 595 C CA . ASN A 1 75 ? 8.122 8.684 -13.506 1.00 94.56 75 ASN A CA 1
ATOM 596 C C . ASN A 1 75 ? 8.419 7.182 -13.354 1.00 94.56 75 ASN A C 1
ATOM 598 O O . ASN A 1 75 ? 7.667 6.337 -13.852 1.00 94.56 75 ASN A O 1
ATOM 602 N N . CYS A 1 76 ? 9.465 6.850 -12.591 1.00 95.00 76 CYS A N 1
ATOM 603 C CA . CYS A 1 76 ? 9.819 5.469 -12.276 1.00 95.00 76 CYS A CA 1
ATOM 604 C C . CYS A 1 76 ? 8.724 4.744 -11.497 1.00 95.00 76 CYS A C 1
ATOM 606 O O . CYS A 1 76 ? 8.400 3.613 -11.845 1.00 95.00 76 CYS A O 1
ATOM 608 N N . ILE A 1 77 ? 8.133 5.385 -10.486 1.00 97.12 77 ILE A N 1
ATOM 609 C CA . ILE A 1 77 ? 7.024 4.838 -9.698 1.00 97.12 77 ILE A CA 1
ATOM 610 C C . ILE A 1 77 ? 5.882 4.442 -10.628 1.00 97.12 77 ILE A C 1
ATOM 612 O O . ILE A 1 77 ? 5.447 3.292 -10.614 1.00 97.12 77 ILE A O 1
ATOM 616 N N . LYS A 1 78 ? 5.422 5.370 -11.472 1.00 95.94 78 LYS A N 1
ATOM 617 C CA . LYS A 1 78 ? 4.258 5.138 -12.329 1.00 95.94 78 LYS A CA 1
ATOM 618 C C . LYS A 1 78 ? 4.483 3.952 -13.268 1.00 95.94 78 LYS A C 1
ATOM 620 O O . LYS A 1 78 ? 3.596 3.120 -13.445 1.00 95.94 78 LYS A O 1
ATOM 625 N N . VAL A 1 79 ? 5.671 3.876 -13.869 1.00 97.31 79 VAL A N 1
ATOM 626 C CA . VAL A 1 79 ? 6.048 2.812 -14.814 1.00 97.31 79 VAL A CA 1
ATOM 627 C C . VAL A 1 79 ? 6.207 1.472 -14.101 1.00 97.31 79 VAL A C 1
ATOM 629 O O . VAL A 1 79 ? 5.717 0.453 -14.584 1.00 97.31 79 VAL A O 1
ATOM 632 N N . ALA A 1 80 ? 6.853 1.470 -12.937 1.00 97.31 80 ALA A N 1
ATOM 633 C CA . ALA A 1 80 ? 7.082 0.266 -12.156 1.00 97.31 80 ALA A CA 1
ATOM 634 C C . ALA A 1 80 ? 5.775 -0.343 -11.646 1.00 97.31 80 ALA A C 1
ATOM 636 O O . ALA A 1 80 ? 5.583 -1.548 -11.778 1.00 97.31 80 ALA A O 1
ATOM 637 N N . LEU A 1 81 ? 4.860 0.468 -11.105 1.00 97.81 81 LEU A N 1
ATOM 638 C CA . LEU A 1 81 ? 3.580 -0.036 -10.602 1.00 97.81 81 LEU A CA 1
ATOM 639 C C . LEU A 1 81 ? 2.748 -0.681 -11.719 1.00 97.81 81 LEU A C 1
ATOM 641 O O . LEU A 1 81 ? 2.244 -1.788 -11.549 1.00 97.81 81 LEU A O 1
ATOM 645 N N . ASP A 1 82 ? 2.691 -0.064 -12.903 1.00 97.44 82 ASP A N 1
ATOM 646 C CA . ASP A 1 82 ? 2.009 -0.677 -14.047 1.00 97.44 82 ASP A CA 1
ATOM 647 C C . ASP A 1 82 ? 2.688 -1.978 -14.506 1.00 97.44 82 ASP A C 1
ATOM 649 O O . ASP A 1 82 ? 2.004 -2.947 -14.830 1.00 97.44 82 ASP A O 1
ATOM 653 N N . ALA A 1 83 ? 4.023 -2.038 -14.516 1.00 97.38 83 ALA A N 1
ATOM 654 C CA . ALA A 1 83 ? 4.758 -3.236 -14.920 1.00 97.38 83 ALA A CA 1
ATOM 655 C C . ALA A 1 83 ? 4.619 -4.398 -13.917 1.00 97.38 83 ALA A C 1
ATOM 657 O O . ALA A 1 83 ? 4.609 -5.559 -14.325 1.00 97.38 83 ALA A O 1
ATOM 658 N N . LEU A 1 84 ? 4.498 -4.094 -12.621 1.00 97.31 84 LEU A N 1
ATOM 659 C CA . LEU A 1 84 ? 4.399 -5.077 -11.537 1.00 97.31 84 LEU A CA 1
ATOM 660 C C . LEU A 1 84 ? 2.971 -5.584 -11.299 1.00 97.31 84 LEU A C 1
ATOM 662 O O . LEU A 1 84 ? 2.804 -6.662 -10.725 1.00 97.31 84 LEU A O 1
ATOM 666 N N . ASN A 1 85 ? 1.947 -4.852 -11.741 1.00 97.50 85 ASN A N 1
ATOM 667 C CA . ASN A 1 85 ? 0.555 -5.261 -11.581 1.00 97.50 85 ASN A CA 1
ATOM 668 C C . ASN A 1 85 ? 0.248 -6.547 -12.370 1.00 97.50 85 ASN A C 1
ATOM 670 O O . ASN A 1 85 ? 0.481 -6.605 -13.574 1.00 97.50 85 ASN A O 1
ATOM 674 N N . GLY A 1 86 ? -0.265 -7.588 -11.724 1.00 95.69 86 GLY A N 1
ATOM 675 C CA . GLY A 1 86 ? -0.413 -8.943 -12.269 1.00 95.69 86 GLY A CA 1
ATOM 676 C C . GLY A 1 86 ? 0.890 -9.756 -12.342 1.00 95.69 86 GLY A C 1
ATOM 677 O O . GLY A 1 86 ? 0.875 -10.872 -12.855 1.00 95.69 86 GLY A O 1
ATOM 678 N N . VAL A 1 87 ? 2.016 -9.211 -11.863 1.00 96.12 87 VAL A N 1
ATOM 679 C CA . VAL A 1 87 ? 3.335 -9.872 -11.826 1.00 96.12 87 VAL A CA 1
ATOM 680 C C . VAL A 1 87 ? 3.782 -10.109 -10.383 1.00 96.12 87 VAL A C 1
ATOM 682 O O . VAL A 1 87 ? 4.057 -11.241 -9.998 1.00 96.12 87 VAL A O 1
ATOM 685 N N . ALA A 1 88 ? 3.852 -9.050 -9.577 1.00 96.06 88 ALA A N 1
ATOM 686 C CA . ALA A 1 88 ? 4.264 -9.115 -8.174 1.00 96.06 88 ALA A CA 1
ATOM 687 C C . ALA A 1 88 ? 3.073 -9.139 -7.201 1.00 96.06 88 ALA A C 1
ATOM 689 O O . ALA A 1 88 ? 3.176 -9.677 -6.102 1.00 96.06 88 ALA A O 1
ATOM 690 N N . TYR A 1 89 ? 1.945 -8.574 -7.620 1.00 97.44 89 TYR A N 1
ATOM 691 C CA . TYR A 1 89 ? 0.652 -8.540 -6.933 1.00 97.44 89 TYR A CA 1
ATOM 692 C C . TYR A 1 89 ? -0.461 -8.637 -7.986 1.00 97.44 89 TYR A C 1
ATOM 694 O O . TYR A 1 89 ? -0.171 -8.495 -9.172 1.00 97.44 89 TYR A O 1
ATOM 702 N N . LEU A 1 90 ? -1.703 -8.925 -7.598 1.00 96.75 90 LEU A N 1
ATOM 703 C CA . LEU A 1 90 ? -2.811 -9.163 -8.538 1.00 96.75 90 LEU A CA 1
ATOM 704 C C . LEU A 1 90 ? -3.456 -7.871 -9.072 1.00 96.75 90 LEU A C 1
ATOM 706 O O . LEU A 1 90 ? -3.894 -7.854 -10.220 1.00 96.75 90 LEU A O 1
ATOM 710 N N . ASP A 1 91 ? -3.515 -6.823 -8.250 1.00 94.06 91 ASP A N 1
ATOM 711 C CA . ASP A 1 91 ? -4.184 -5.543 -8.510 1.00 94.06 91 ASP A CA 1
ATOM 712 C C . ASP A 1 91 ? -3.389 -4.386 -7.864 1.00 94.06 91 ASP A C 1
ATOM 714 O O . ASP A 1 91 ? -2.857 -4.524 -6.758 1.00 94.06 91 ASP A O 1
ATOM 718 N N . ASP A 1 92 ? -3.302 -3.230 -8.528 1.00 93.94 92 ASP A N 1
ATOM 719 C CA . ASP A 1 92 ? -2.568 -2.058 -8.032 1.00 93.94 92 ASP A CA 1
ATOM 720 C C . ASP A 1 92 ? -3.198 -1.445 -6.771 1.00 93.94 92 ASP A C 1
ATOM 722 O O . ASP A 1 92 ? -2.487 -0.873 -5.942 1.00 93.94 92 ASP A O 1
ATOM 726 N N . LYS A 1 93 ? -4.491 -1.687 -6.526 1.00 92.69 93 LYS A N 1
ATOM 727 C CA . LYS A 1 93 ? -5.186 -1.356 -5.269 1.00 92.69 93 LYS A CA 1
ATOM 728 C C . LYS A 1 93 ? -4.630 -2.088 -4.045 1.00 92.69 93 LYS A C 1
ATOM 730 O O . LYS A 1 93 ? -4.982 -1.742 -2.911 1.00 92.69 93 LYS A O 1
ATOM 735 N N . GLN A 1 94 ? -3.808 -3.122 -4.236 1.00 94.88 94 GLN A N 1
ATOM 736 C CA . GLN A 1 94 ? -3.118 -3.792 -3.135 1.00 94.88 94 GLN A CA 1
ATOM 737 C C . GLN A 1 94 ? -1.964 -2.954 -2.582 1.00 94.88 94 GLN A C 1
ATOM 739 O O . GLN A 1 94 ? -1.596 -3.157 -1.428 1.00 94.88 94 GLN A O 1
ATOM 744 N N . VAL A 1 95 ? -1.401 -2.017 -3.353 1.00 95.12 95 VAL A N 1
ATOM 745 C CA . VAL A 1 95 ? -0.272 -1.187 -2.915 1.00 95.12 95 VAL A CA 1
ATOM 746 C C . VAL A 1 95 ? -0.759 -0.160 -1.895 1.00 95.12 95 VAL A C 1
ATOM 748 O O . VAL A 1 95 ? -1.377 0.843 -2.241 1.00 95.12 95 VAL A O 1
ATOM 751 N N . VAL A 1 96 ? -0.485 -0.423 -0.618 1.00 93.25 96 VAL A N 1
ATOM 752 C CA . VAL A 1 96 ? -0.908 0.427 0.513 1.00 93.25 96 VAL A CA 1
ATOM 753 C C . VAL A 1 96 ? 0.251 1.205 1.132 1.00 93.25 96 VAL A C 1
ATOM 755 O O . VAL A 1 96 ? 0.028 2.176 1.852 1.00 93.25 96 VAL A O 1
ATOM 758 N N . ARG A 1 97 ? 1.489 0.806 0.826 1.00 92.81 97 ARG A N 1
ATOM 759 C CA . ARG A 1 97 ? 2.714 1.513 1.193 1.00 92.81 97 ARG A CA 1
ATOM 760 C C . ARG A 1 97 ? 3.649 1.544 -0.011 1.00 92.81 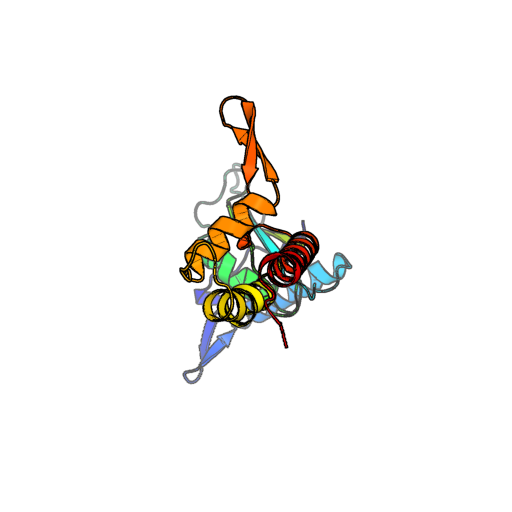97 ARG A C 1
ATOM 762 O O . ARG A 1 97 ? 3.836 0.539 -0.693 1.00 92.81 97 ARG A O 1
ATOM 769 N N . LEU A 1 98 ? 4.232 2.708 -0.268 1.00 95.75 98 LEU A N 1
ATOM 770 C CA . LEU A 1 98 ? 5.175 2.923 -1.357 1.00 95.75 98 LEU A CA 1
ATOM 771 C C . LEU A 1 98 ? 6.334 3.785 -0.862 1.00 95.75 98 LEU A C 1
ATOM 773 O O . LEU A 1 98 ? 6.111 4.836 -0.265 1.00 95.75 98 LEU A O 1
ATOM 777 N N . SER A 1 99 ? 7.565 3.379 -1.159 1.00 96.31 99 SER A N 1
ATOM 778 C CA . SER A 1 99 ? 8.735 4.250 -1.037 1.00 96.31 99 SER A CA 1
ATOM 779 C C . SER A 1 99 ? 9.602 4.161 -2.284 1.00 96.31 99 SER A C 1
ATOM 781 O O . SER A 1 99 ? 9.754 3.085 -2.862 1.00 96.31 99 SER A O 1
ATOM 783 N N . ALA A 1 100 ? 10.233 5.268 -2.662 1.00 96.38 100 ALA A N 1
ATOM 784 C CA . ALA A 1 100 ? 11.188 5.295 -3.758 1.00 96.38 100 ALA A CA 1
ATOM 785 C C . ALA A 1 100 ? 12.414 6.129 -3.383 1.00 96.38 100 ALA A C 1
ATOM 787 O O . ALA A 1 100 ? 12.278 7.179 -2.759 1.00 96.38 100 ALA A O 1
ATOM 788 N N . VAL A 1 101 ? 13.599 5.661 -3.770 1.00 96.81 101 VAL A N 1
ATOM 789 C CA . VAL A 1 101 ? 14.878 6.335 -3.511 1.00 96.81 101 VAL A CA 1
ATOM 790 C C . VAL A 1 101 ? 15.767 6.310 -4.752 1.00 96.81 101 VAL A C 1
ATOM 792 O O . VAL A 1 101 ? 15.643 5.421 -5.598 1.00 96.81 101 VAL A O 1
ATOM 795 N N . ILE A 1 102 ? 16.679 7.277 -4.858 1.00 96.44 102 ILE A N 1
ATOM 796 C CA . ILE A 1 102 ? 17.820 7.186 -5.776 1.00 96.44 102 ILE A CA 1
ATOM 797 C C . ILE A 1 102 ? 18.910 6.388 -5.061 1.00 96.44 102 ILE A C 1
ATOM 799 O O . ILE A 1 102 ? 19.286 6.740 -3.946 1.00 96.44 102 ILE A O 1
ATOM 803 N N . ALA A 1 103 ? 19.386 5.318 -5.688 1.00 95.56 103 ALA A N 1
ATOM 804 C CA . ALA A 1 103 ? 20.440 4.457 -5.164 1.00 95.56 103 ALA A CA 1
ATOM 805 C C . ALA A 1 103 ? 21.762 4.666 -5.920 1.00 95.56 103 ALA A C 1
ATOM 807 O O . ALA A 1 103 ? 21.833 5.456 -6.866 1.00 95.56 103 ALA A O 1
ATOM 808 N N . GLU A 1 104 ? 22.801 3.938 -5.508 1.00 95.44 104 GLU A N 1
ATOM 809 C CA . GLU A 1 104 ? 24.115 3.962 -6.158 1.00 95.44 104 GLU A CA 1
ATOM 810 C C . GLU A 1 104 ? 24.025 3.612 -7.654 1.00 95.44 104 GLU A C 1
ATOM 812 O O . GLU A 1 104 ? 23.197 2.776 -8.046 1.00 95.44 104 GLU A O 1
ATOM 817 N N . PRO A 1 105 ? 24.843 4.240 -8.517 1.00 96.94 105 PRO A N 1
ATOM 818 C CA . PRO A 1 105 ? 24.834 3.950 -9.942 1.00 96.94 105 PRO A CA 1
ATOM 819 C C . PRO A 1 105 ? 25.317 2.528 -10.236 1.00 96.94 105 PRO A C 1
ATOM 821 O O . PRO A 1 105 ? 26.132 1.965 -9.514 1.00 96.94 105 PRO A O 1
ATOM 824 N N . ILE A 1 106 ? 24.817 1.955 -11.331 1.00 96.00 106 ILE A N 1
ATOM 825 C CA . ILE A 1 106 ? 25.292 0.670 -11.861 1.00 96.00 106 ILE A CA 1
ATOM 826 C C . ILE A 1 106 ? 25.519 0.782 -13.367 1.00 96.00 106 ILE A C 1
ATOM 828 O O . ILE A 1 106 ? 24.844 1.561 -14.046 1.00 96.00 106 ILE A O 1
ATOM 832 N N . GLN A 1 107 ? 26.419 -0.038 -13.910 1.00 93.94 107 GLN A N 1
ATOM 833 C CA . GLN A 1 107 ? 26.903 0.053 -15.294 1.00 93.94 107 GLN A CA 1
ATOM 834 C C . GLN A 1 107 ? 25.813 0.298 -16.358 1.00 93.94 107 GLN A C 1
ATOM 836 O O . GLN A 1 107 ? 25.978 1.132 -17.246 1.00 93.94 107 GLN A O 1
ATOM 841 N N . ARG A 1 108 ? 24.674 -0.406 -16.286 1.00 94.25 108 ARG A N 1
ATOM 842 C CA . ARG A 1 108 ? 23.556 -0.250 -17.246 1.00 94.25 108 ARG A CA 1
ATOM 843 C C . ARG A 1 108 ? 22.358 0.520 -16.685 1.00 94.25 108 ARG A C 1
ATOM 845 O O . ARG A 1 108 ? 21.379 0.740 -17.402 1.00 94.25 108 ARG A O 1
ATOM 852 N N . GLY A 1 109 ? 22.449 0.964 -15.433 1.00 96.50 109 GLY A N 1
ATOM 853 C CA . GLY A 1 109 ? 21.316 1.414 -14.639 1.00 96.50 109 GLY A CA 1
ATOM 854 C C . GLY A 1 109 ? 20.308 0.285 -14.385 1.00 96.50 109 GLY A C 1
ATOM 855 O O . GLY A 1 109 ? 20.343 -0.771 -15.018 1.00 96.50 109 GLY A O 1
ATOM 856 N N . GLY A 1 110 ? 19.380 0.510 -13.466 1.00 97.44 110 GLY A N 1
ATOM 857 C CA . GLY A 1 110 ? 18.308 -0.438 -13.193 1.00 97.44 110 GLY A CA 1
ATOM 858 C C . GLY A 1 110 ? 17.288 0.107 -12.212 1.00 97.44 110 GLY A C 1
ATOM 859 O O . GLY A 1 110 ? 17.428 1.215 -11.694 1.00 97.44 110 GLY A O 1
ATOM 860 N N . LEU A 1 111 ? 16.266 -0.695 -11.947 1.00 98.06 111 LEU A N 1
ATOM 861 C CA . LEU A 1 111 ? 15.308 -0.426 -10.886 1.00 98.06 111 LEU A CA 1
ATOM 862 C C . LEU A 1 111 ? 15.289 -1.610 -9.925 1.00 98.06 111 LEU A C 1
ATOM 864 O O . LEU A 1 111 ? 14.817 -2.692 -10.269 1.00 98.06 111 LEU A O 1
ATOM 868 N N . GLY A 1 112 ? 15.813 -1.405 -8.722 1.00 97.88 112 GLY A N 1
ATOM 869 C CA . GLY A 1 112 ? 15.675 -2.348 -7.628 1.00 97.88 112 GLY A CA 1
ATOM 870 C C . GLY A 1 112 ? 14.247 -2.339 -7.103 1.00 97.88 112 GLY A C 1
ATOM 871 O O . GLY A 1 112 ? 13.687 -1.282 -6.823 1.00 97.88 112 GLY A O 1
ATOM 872 N N . VAL A 1 113 ? 13.658 -3.525 -6.984 1.00 97.62 113 VAL A N 1
ATOM 873 C CA . VAL A 1 113 ? 12.281 -3.722 -6.537 1.00 97.62 113 VAL A CA 1
ATOM 874 C C . VAL A 1 113 ? 12.254 -4.693 -5.365 1.00 97.62 113 VAL A C 1
ATOM 876 O O . VAL A 1 113 ? 12.817 -5.797 -5.408 1.00 97.62 113 VAL A O 1
ATOM 879 N N . ILE A 1 114 ? 11.553 -4.287 -4.314 1.00 96.62 114 ILE A N 1
ATOM 880 C CA . ILE A 1 114 ? 11.153 -5.145 -3.207 1.00 96.62 114 ILE A CA 1
ATOM 881 C C . ILE A 1 114 ? 9.640 -5.008 -3.058 1.00 96.62 114 ILE A C 1
ATOM 883 O O . ILE A 1 114 ? 9.125 -3.903 -2.923 1.00 96.62 114 ILE A O 1
ATOM 887 N N . VAL A 1 115 ? 8.945 -6.142 -3.097 1.00 96.19 115 VAL A N 1
ATOM 888 C CA . VAL A 1 115 ? 7.515 -6.235 -2.802 1.00 96.19 115 VAL A CA 1
ATOM 889 C C . VAL A 1 115 ? 7.354 -7.217 -1.654 1.00 96.19 115 VAL A C 1
ATOM 891 O O . VAL A 1 115 ? 7.899 -8.326 -1.713 1.00 96.19 115 VAL A O 1
ATOM 894 N N . THR A 1 116 ? 6.644 -6.795 -0.616 1.00 94.50 116 THR A N 1
ATOM 895 C CA . THR A 1 116 ? 6.331 -7.606 0.564 1.00 94.50 116 THR A CA 1
ATOM 896 C C . THR A 1 116 ? 4.848 -7.518 0.868 1.00 94.50 116 THR A C 1
ATOM 898 O O . THR A 1 116 ? 4.188 -6.552 0.484 1.00 94.50 116 THR A O 1
ATOM 901 N N . GLU A 1 117 ? 4.323 -8.519 1.568 1.00 91.44 117 GLU A N 1
ATOM 902 C CA . GLU A 1 117 ? 3.002 -8.405 2.177 1.00 91.44 117 GLU A CA 1
ATOM 903 C C . GLU A 1 117 ? 3.032 -7.269 3.206 1.00 91.44 117 GLU A C 1
ATOM 905 O O . GLU A 1 117 ? 3.997 -7.119 3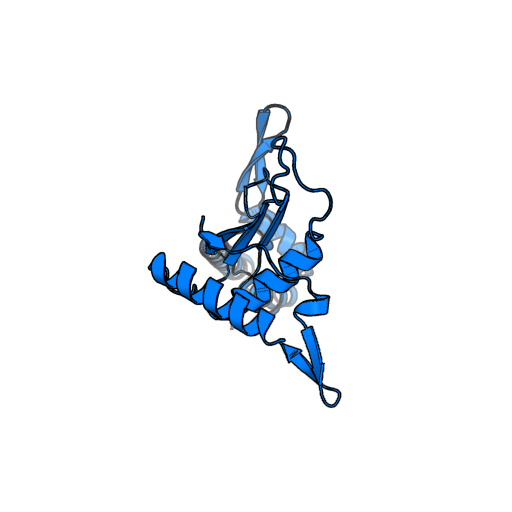.956 1.00 91.44 117 GLU A O 1
ATOM 910 N N . GLU A 1 118 ? 1.997 -6.439 3.196 1.00 84.88 118 GLU A N 1
ATOM 911 C CA . GLU A 1 118 ? 1.705 -5.508 4.275 1.00 84.88 118 GLU A CA 1
ATOM 912 C C . GLU A 1 118 ? 0.467 -6.048 4.984 1.00 84.88 118 GLU A C 1
ATOM 914 O O . GLU A 1 118 ? -0.581 -6.289 4.372 1.00 84.88 118 GLU A O 1
ATOM 919 N N . GLU A 1 119 ? 0.561 -6.210 6.296 1.00 69.88 119 GLU A N 1
ATOM 920 C CA . GLU A 1 119 ? -0.627 -6.415 7.100 1.00 69.88 119 GLU A CA 1
ATOM 921 C C . GLU A 1 119 ? -1.499 -5.163 6.970 1.00 69.88 119 GLU A C 1
ATOM 923 O O . GLU A 1 119 ? -1.204 -4.105 7.531 1.00 69.88 119 GLU A O 1
ATOM 928 N N . ARG A 1 120 ? -2.612 -5.250 6.224 1.00 59.34 120 ARG A N 1
ATOM 929 C CA . ARG A 1 120 ? -3.687 -4.273 6.428 1.00 59.34 120 ARG A CA 1
ATOM 930 C C . ARG A 1 120 ? -4.014 -4.353 7.910 1.00 59.34 120 ARG A C 1
ATOM 932 O O . ARG A 1 120 ? -4.491 -5.394 8.358 1.00 59.34 120 ARG A O 1
ATOM 939 N N . LYS A 1 121 ? -3.829 -3.245 8.626 1.00 58.72 121 LYS A N 1
ATOM 940 C CA . LYS A 1 121 ? -4.545 -2.963 9.872 1.00 58.72 121 LYS A CA 1
ATOM 941 C C . LYS A 1 121 ? -6.030 -2.953 9.514 1.00 58.72 121 LYS A C 1
ATOM 943 O O . LYS A 1 121 ? -6.571 -1.943 9.063 1.00 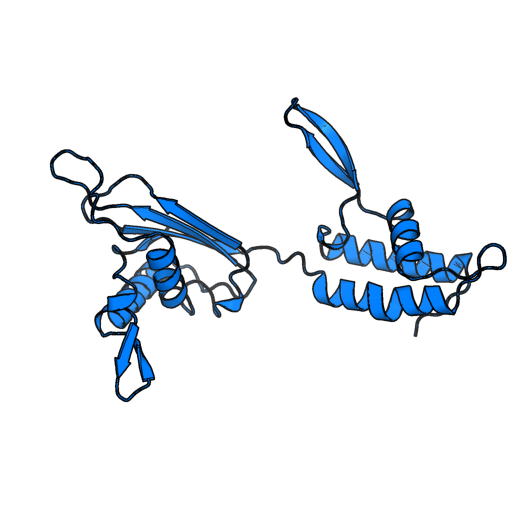58.72 121 LYS A O 1
ATOM 948 N N . ARG A 1 122 ? -6.631 -4.141 9.456 1.00 54.78 122 ARG A N 1
ATOM 949 C CA . ARG A 1 122 ? -7.878 -4.434 8.741 1.00 54.78 122 ARG A CA 1
ATOM 950 C C . ARG A 1 122 ? -9.060 -4.009 9.611 1.00 54.78 122 ARG A C 1
ATOM 952 O O . ARG A 1 122 ? -9.930 -4.807 9.903 1.00 54.78 122 ARG A O 1
ATOM 959 N N . ASN A 1 123 ? -9.107 -2.733 9.980 1.00 65.25 123 ASN A N 1
ATOM 960 C CA . ASN A 1 123 ? -10.091 -2.233 10.932 1.00 65.25 123 ASN A CA 1
ATOM 961 C C . ASN A 1 123 ? -11.159 -1.403 10.221 1.00 65.25 123 ASN A C 1
ATOM 963 O O . ASN A 1 123 ? -11.994 -0.832 10.884 1.00 65.25 123 ASN A O 1
ATOM 967 N N . ALA A 1 124 ? -11.175 -1.266 8.888 1.00 74.69 124 ALA A N 1
ATOM 968 C CA . ALA A 1 124 ? -12.126 -0.355 8.233 1.00 74.69 124 ALA A CA 1
ATOM 969 C C . ALA A 1 124 ? -13.589 -0.813 8.371 1.00 74.69 124 ALA A C 1
ATOM 971 O O . ALA A 1 124 ? -14.463 -0.005 8.666 1.00 74.69 124 ALA A O 1
ATOM 972 N N . GLU A 1 125 ? -13.861 -2.101 8.163 1.00 81.81 125 GLU A N 1
ATOM 973 C CA . GLU A 1 125 ? -15.201 -2.667 8.342 1.00 81.81 125 GLU A CA 1
ATOM 974 C C . GLU A 1 125 ? -15.577 -2.754 9.820 1.00 81.81 125 GLU A C 1
ATOM 976 O O . GLU A 1 125 ? -16.639 -2.270 10.196 1.00 81.81 125 GLU A O 1
ATOM 981 N N . GLN A 1 126 ? -14.666 -3.247 10.664 1.00 83.69 126 GLN A N 1
ATOM 982 C CA . GLN A 1 126 ? -14.877 -3.299 12.109 1.00 83.69 126 GLN A CA 1
ATOM 983 C C . GLN A 1 126 ? -15.024 -1.894 12.725 1.00 83.69 126 GLN A C 1
ATOM 985 O O . GLN A 1 126 ? -15.868 -1.701 13.586 1.00 83.69 126 GLN A O 1
ATOM 990 N N . ASN A 1 127 ? -14.288 -0.880 12.258 1.00 87.62 127 ASN A N 1
ATOM 991 C CA . ASN A 1 127 ? -14.445 0.513 12.695 1.00 87.62 127 ASN A CA 1
ATOM 992 C C . ASN A 1 127 ? -15.791 1.070 12.240 1.00 87.62 127 ASN A C 1
ATOM 994 O O . ASN A 1 127 ? -16.437 1.772 13.009 1.00 87.62 127 ASN A O 1
ATOM 998 N N . ARG A 1 128 ? -16.245 0.771 11.014 1.00 90.19 128 ARG A N 1
ATOM 999 C CA . ARG A 1 128 ? -17.604 1.152 10.597 1.00 90.19 128 ARG A CA 1
ATOM 1000 C C . ARG A 1 128 ? -18.661 0.475 11.467 1.00 90.19 128 ARG A C 1
ATOM 1002 O O . ARG A 1 128 ? -19.622 1.137 11.831 1.00 90.19 128 ARG A O 1
ATOM 1009 N N . PHE A 1 129 ? -18.474 -0.797 11.815 1.00 91.94 129 PHE A N 1
ATOM 1010 C CA . PHE A 1 129 ? -19.361 -1.522 12.725 1.00 91.94 129 PHE A CA 1
ATOM 1011 C C . PHE A 1 129 ? -19.357 -0.914 14.139 1.00 91.94 129 PHE A C 1
ATOM 1013 O O . PHE A 1 129 ? -20.407 -0.678 14.728 1.00 91.94 129 PHE A O 1
ATOM 1020 N N . TYR A 1 130 ? -18.175 -0.568 14.645 1.00 94.00 130 TYR A N 1
ATOM 1021 C CA . TYR A 1 130 ? -17.991 0.081 15.937 1.00 94.00 130 TYR A CA 1
ATOM 1022 C C . TYR A 1 130 ? -18.690 1.445 16.014 1.00 94.00 130 TYR A C 1
ATOM 1024 O O . TYR A 1 130 ? -19.494 1.691 16.904 1.00 94.00 130 TYR A O 1
ATOM 1032 N N . TRP A 1 131 ? -18.405 2.342 15.067 1.00 94.38 131 TRP A N 1
ATOM 1033 C CA . TRP A 1 131 ? -18.945 3.708 15.056 1.00 94.38 131 TRP A CA 1
ATOM 1034 C C . TRP A 1 131 ? -20.401 3.789 14.590 1.00 94.38 131 TRP A C 1
ATOM 1036 O O . TRP A 1 131 ? -21.142 4.704 14.969 1.00 94.38 131 TRP A O 1
ATOM 1046 N N . GLY A 1 132 ? -20.795 2.866 13.715 1.00 94.00 132 GLY A N 1
ATOM 1047 C CA . GLY A 1 132 ? -22.160 2.688 13.255 1.00 94.00 132 GLY A CA 1
ATOM 1048 C C . GLY A 1 132 ? -22.953 1.946 14.328 1.00 94.00 132 GLY A C 1
ATOM 1049 O O . GLY A 1 132 ? -23.279 2.574 15.327 1.00 94.00 132 GLY A O 1
ATOM 1050 N N . PRO A 1 133 ? -23.257 0.654 14.159 1.00 95.06 133 PRO A N 1
ATOM 1051 C CA . PRO A 1 133 ? -24.048 -0.132 15.102 1.00 95.06 133 PRO A CA 1
ATOM 1052 C C . PRO A 1 133 ? -23.691 0.071 16.581 1.00 95.06 133 PRO A C 1
ATOM 1054 O O . PRO A 1 133 ? -24.491 0.636 17.316 1.00 95.06 133 PRO A O 1
ATOM 1057 N N . VAL A 1 134 ? -22.479 -0.288 17.014 1.00 96.19 134 VAL A N 1
ATOM 1058 C CA . VAL A 1 134 ? -22.171 -0.427 18.452 1.00 96.19 134 VAL A CA 1
ATOM 1059 C C . VAL A 1 134 ? -22.328 0.892 19.213 1.00 96.19 134 VAL A C 1
ATOM 1061 O O . VAL A 1 134 ? -23.127 0.986 20.142 1.00 96.19 134 VAL A O 1
ATOM 1064 N N . LEU A 1 135 ? -21.609 1.944 18.816 1.00 97.06 135 LEU A N 1
ATOM 1065 C CA . LEU A 1 135 ? -21.678 3.230 19.512 1.00 97.06 135 LEU A CA 1
ATOM 1066 C C . LEU A 1 135 ? -23.022 3.942 19.318 1.00 97.06 135 LEU A C 1
ATOM 1068 O O . LEU A 1 135 ? -23.407 4.711 20.194 1.00 97.06 135 LEU A O 1
ATOM 1072 N N . THR A 1 136 ? -23.743 3.710 18.210 1.00 97.06 136 THR A N 1
ATOM 1073 C CA . THR A 1 136 ? -25.114 4.244 18.058 1.00 97.06 136 THR A CA 1
ATOM 1074 C C . THR A 1 136 ? -26.036 3.627 19.092 1.00 97.06 136 THR A C 1
ATOM 1076 O O . THR A 1 136 ? -26.665 4.361 19.846 1.00 97.06 136 THR A O 1
ATOM 1079 N N . THR A 1 137 ? -26.050 2.298 19.175 1.00 97.25 137 THR A N 1
ATOM 1080 C CA . THR A 1 137 ? -26.891 1.549 20.107 1.00 97.25 137 THR A CA 1
ATOM 1081 C C . THR A 1 137 ? -26.619 1.971 21.550 1.00 97.25 137 THR A C 1
ATOM 1083 O O . THR A 1 137 ? -27.554 2.274 22.290 1.00 97.25 137 THR A O 1
ATOM 1086 N N . ILE A 1 138 ? -25.345 2.102 21.936 1.00 97.38 138 ILE A N 1
ATOM 1087 C CA . ILE A 1 138 ? -24.970 2.577 23.276 1.00 97.38 138 ILE A CA 1
ATOM 1088 C C . ILE A 1 138 ? -25.437 4.020 23.497 1.00 97.38 138 ILE A C 1
ATOM 1090 O O . ILE A 1 138 ? -26.071 4.306 24.509 1.00 97.38 138 ILE A O 1
ATOM 1094 N N . ALA A 1 139 ? -25.174 4.934 22.559 1.00 97.06 139 ALA A N 1
ATOM 1095 C CA . ALA A 1 139 ? -25.572 6.337 22.695 1.00 97.06 139 ALA A CA 1
ATOM 1096 C C . ALA A 1 139 ? -27.097 6.522 22.808 1.00 97.06 139 ALA A C 1
ATOM 1098 O O . ALA A 1 139 ? -27.570 7.433 23.494 1.00 97.06 139 ALA A O 1
ATOM 1099 N N . GLU A 1 140 ? -27.873 5.665 22.148 1.00 96.06 140 GLU A N 1
ATOM 1100 C CA . GLU A 1 140 ? -29.333 5.714 22.165 1.00 96.06 140 GLU A CA 1
ATOM 1101 C C . GLU A 1 140 ? -29.931 5.120 23.446 1.00 96.06 140 GLU A C 1
ATOM 1103 O O . GLU A 1 140 ? -30.873 5.713 23.992 1.00 96.06 140 GLU A O 1
ATOM 1108 N N . GLN A 1 141 ? -29.377 3.999 23.925 1.00 96.44 141 GLN A N 1
ATOM 1109 C CA . GLN A 1 141 ? -29.939 3.195 25.015 1.00 96.44 141 GLN A CA 1
ATOM 1110 C C . GLN A 1 141 ? -29.356 3.511 26.401 1.00 96.44 141 GLN A C 1
ATOM 1112 O O . GLN A 1 141 ? -30.097 3.486 27.384 1.00 96.44 141 GLN A O 1
ATOM 1117 N N . ALA A 1 142 ? -28.061 3.818 26.515 1.00 95.38 142 ALA A N 1
ATOM 1118 C CA . ALA A 1 142 ? -27.385 3.914 27.808 1.00 95.38 142 ALA A CA 1
ATOM 1119 C C . ALA A 1 142 ? -27.674 5.235 28.541 1.00 95.38 142 ALA A C 1
ATOM 1121 O O . ALA A 1 142 ? -27.438 6.329 28.017 1.00 95.38 142 ALA A O 1
ATOM 1122 N N . TRP A 1 143 ? -28.108 5.130 29.800 1.00 94.56 143 TRP A N 1
ATOM 1123 C CA . TRP A 1 143 ? -28.297 6.259 30.714 1.00 94.56 143 TRP A CA 1
ATOM 1124 C C . TRP A 1 143 ? -27.333 6.160 31.891 1.00 94.56 143 TRP A C 1
ATOM 1126 O O . TRP A 1 143 ? -27.400 5.223 32.679 1.00 94.56 143 TRP A O 1
ATOM 1136 N N . VAL A 1 144 ? -26.483 7.173 32.058 1.00 92.12 144 VAL A N 1
ATOM 1137 C CA . VAL A 1 144 ? -25.535 7.248 33.177 1.00 92.12 144 VAL A CA 1
ATOM 1138 C C . VAL A 1 144 ? -25.734 8.566 33.906 1.00 92.12 144 VAL A C 1
ATOM 1140 O O . VAL A 1 144 ? -25.706 9.636 33.298 1.00 92.12 144 VAL A O 1
ATOM 1143 N N . ASN A 1 145 ? -25.960 8.498 35.221 1.00 91.75 145 ASN A N 1
ATOM 1144 C CA . ASN A 1 145 ? -26.231 9.664 36.072 1.00 91.75 145 ASN A CA 1
ATOM 1145 C C . ASN A 1 145 ? -27.355 10.571 35.528 1.00 91.75 145 ASN A C 1
ATOM 1147 O O . ASN A 1 145 ? -27.250 11.796 35.555 1.00 91.75 145 ASN A O 1
ATOM 1151 N N . GLY A 1 146 ? -28.419 9.970 34.984 1.00 92.81 146 GLY A N 1
ATOM 1152 C CA . GLY A 1 146 ? -29.586 10.701 34.479 1.00 92.81 146 GLY A CA 1
ATOM 1153 C C . GLY A 1 146 ? -29.369 11.450 33.160 1.00 92.81 146 GLY A C 1
ATOM 1154 O O . GLY A 1 146 ? -30.205 12.270 32.789 1.00 92.81 146 GLY A O 1
ATOM 1155 N N . ARG A 1 147 ? -28.278 11.183 32.431 1.00 95.00 147 ARG A N 1
ATOM 1156 C CA . ARG A 1 147 ? -28.025 11.752 31.099 1.00 95.00 147 ARG A CA 1
ATOM 1157 C C . ARG A 1 147 ? -27.574 10.687 30.103 1.00 95.00 147 ARG A C 1
ATOM 1159 O O . ARG A 1 147 ? -27.004 9.666 30.479 1.00 95.00 147 ARG A O 1
ATOM 1166 N N . ARG A 1 148 ? -27.792 10.981 28.821 1.00 95.88 148 ARG A N 1
ATOM 1167 C CA . ARG A 1 148 ? -27.197 10.257 27.690 1.00 95.88 148 ARG A CA 1
ATOM 1168 C C . ARG A 1 148 ? -25.972 11.002 27.169 1.00 95.88 148 ARG A C 1
ATOM 1170 O O . ARG A 1 148 ? -25.794 12.196 27.435 1.00 95.88 148 ARG A O 1
ATOM 1177 N N . PHE A 1 149 ? -25.138 10.289 26.429 1.00 97.00 149 PHE A N 1
ATOM 1178 C CA . PHE A 1 149 ? -23.901 10.799 25.851 1.00 97.00 149 PHE A CA 1
ATOM 1179 C C . PHE A 1 149 ? -23.814 10.417 24.376 1.00 97.00 149 PHE A C 1
ATOM 1181 O O . PHE A 1 149 ? -24.385 9.411 23.958 1.00 97.00 149 PHE A O 1
ATOM 1188 N N . ASP A 1 150 ? -23.121 11.239 23.592 1.00 97.31 150 ASP A N 1
ATOM 1189 C CA . ASP A 1 150 ? -22.882 10.963 22.180 1.00 97.31 150 ASP A CA 1
ATOM 1190 C C . ASP A 1 150 ? -21.788 9.902 21.973 1.00 97.31 150 ASP A C 1
ATOM 1192 O O . ASP A 1 150 ? -21.117 9.445 22.904 1.00 97.31 150 ASP A O 1
ATOM 1196 N N . LYS A 1 151 ? -21.617 9.505 20.712 1.00 97.12 151 LYS A N 1
ATOM 1197 C CA . LYS A 1 151 ? -20.663 8.471 20.307 1.00 97.12 151 LYS A CA 1
ATOM 1198 C C . LYS A 1 151 ? -19.216 8.839 20.601 1.00 97.12 151 LYS A C 1
ATOM 1200 O O . LYS A 1 151 ? -18.440 7.942 20.906 1.00 97.12 151 LYS A O 1
ATOM 1205 N N . ASP A 1 152 ? -18.841 10.110 20.489 1.00 96.12 152 ASP A N 1
ATOM 1206 C CA . ASP A 1 152 ? -17.459 10.543 20.696 1.00 96.12 152 ASP A CA 1
ATOM 1207 C C . ASP A 1 152 ? -17.089 10.456 22.178 1.00 96.12 152 ASP A C 1
ATOM 1209 O O . ASP A 1 152 ? -16.004 9.983 22.527 1.00 96.12 152 ASP A O 1
ATOM 1213 N N . VAL A 1 153 ? -18.021 10.818 23.064 1.00 97.50 153 VAL A N 1
ATOM 1214 C CA . VAL A 1 153 ? -17.844 10.640 24.508 1.00 97.50 153 VAL A CA 1
ATOM 1215 C C . VAL A 1 153 ? -17.757 9.159 24.870 1.00 97.50 153 VAL A C 1
ATOM 1217 O O . VAL A 1 153 ? -16.855 8.773 25.615 1.00 97.50 153 VAL A O 1
ATOM 1220 N N . TRP A 1 154 ? -18.636 8.314 24.322 1.00 97.19 154 TRP A N 1
ATOM 1221 C CA . TRP A 1 154 ? -18.559 6.866 24.540 1.00 97.19 154 TRP A CA 1
ATOM 1222 C C . TRP A 1 154 ? -17.273 6.260 23.981 1.00 97.19 154 TRP A C 1
ATOM 1224 O O . TRP A 1 154 ? -16.655 5.417 24.632 1.00 97.19 154 TRP A O 1
ATOM 1234 N N . HIS A 1 155 ? -16.823 6.716 22.812 1.00 96.31 155 HIS A N 1
ATOM 1235 C CA . HIS A 1 155 ? -15.560 6.284 22.234 1.00 96.31 155 HIS A CA 1
ATOM 1236 C C . HIS A 1 155 ? -14.388 6.581 23.171 1.00 96.31 155 HIS A C 1
ATOM 1238 O O . HIS A 1 155 ? -13.581 5.690 23.434 1.00 96.31 155 HIS A O 1
ATOM 1244 N N . GLU A 1 156 ? -14.305 7.805 23.697 1.00 96.88 156 GLU A N 1
ATOM 1245 C CA . GLU A 1 156 ? -13.242 8.204 24.622 1.00 96.88 156 GLU A CA 1
ATOM 1246 C C . GLU A 1 156 ? -13.347 7.477 25.972 1.00 96.88 156 GLU A C 1
ATOM 1248 O O . GLU A 1 156 ? -12.326 7.094 26.545 1.00 96.88 156 GLU A O 1
ATOM 1253 N N . HIS A 1 157 ? -14.562 7.228 26.467 1.00 96.44 157 HIS A N 1
ATOM 1254 C CA . HIS A 1 157 ? -14.784 6.445 27.681 1.00 96.44 157 HIS A CA 1
ATOM 1255 C C . HIS A 1 157 ? -14.230 5.020 27.539 1.00 96.44 157 HIS A C 1
ATOM 1257 O O . HIS A 1 157 ? -13.354 4.609 28.302 1.00 96.44 157 HIS A O 1
ATOM 1263 N N . TYR A 1 158 ? -14.655 4.293 26.505 1.00 96.88 158 TYR A N 1
ATOM 1264 C CA . TYR A 1 158 ? -14.211 2.919 26.272 1.00 96.88 158 TYR A CA 1
ATOM 1265 C C . TYR A 1 158 ? -12.742 2.811 25.886 1.00 96.88 158 TYR A C 1
ATOM 1267 O O . TYR A 1 158 ? -12.054 1.871 26.283 1.00 96.88 158 TYR A O 1
ATOM 1275 N N . ALA A 1 159 ? -12.225 3.810 25.180 1.00 94.44 159 ALA A N 1
ATOM 1276 C CA . ALA A 1 159 ? -10.807 3.934 24.912 1.00 94.44 159 ALA A CA 1
ATOM 1277 C C . ALA A 1 159 ? -9.961 3.970 26.193 1.00 94.44 159 ALA A C 1
ATOM 1279 O O . ALA A 1 159 ? -8.850 3.441 26.192 1.00 94.44 159 ALA A O 1
ATOM 1280 N N . ARG A 1 160 ? -10.454 4.597 27.267 1.00 94.75 160 ARG A N 1
ATOM 1281 C CA . ARG A 1 160 ? -9.754 4.652 28.560 1.00 94.75 160 ARG A CA 1
ATOM 1282 C C . ARG A 1 160 ? -9.847 3.346 29.334 1.00 94.75 160 ARG A C 1
ATOM 1284 O O . ARG A 1 160 ? -8.891 3.007 30.021 1.00 94.75 160 ARG A O 1
ATOM 1291 N N . LEU A 1 161 ? -10.965 2.634 29.220 1.00 94.94 161 LEU A N 1
ATOM 1292 C CA . LEU A 1 161 ? -11.180 1.369 29.922 1.00 94.94 161 LEU A CA 1
ATOM 1293 C C . LEU A 1 161 ? -10.446 0.199 29.261 1.00 94.94 161 LEU A C 1
ATOM 1295 O O . LEU A 1 161 ? -9.780 -0.579 29.938 1.00 94.94 161 LEU A O 1
ATOM 1299 N N . PHE A 1 162 ? -10.559 0.076 27.937 1.00 96.38 162 PHE A N 1
ATOM 1300 C CA . PHE A 1 162 ? -10.164 -1.134 27.207 1.00 96.38 162 PHE A CA 1
ATOM 1301 C C . PHE A 1 162 ? -9.136 -0.880 26.101 1.00 96.38 162 PHE A C 1
ATOM 1303 O O . PHE A 1 162 ? -8.759 -1.806 25.381 1.00 96.38 162 PHE A O 1
ATOM 1310 N N . GLY A 1 163 ? -8.683 0.365 25.926 1.00 92.75 163 GLY A N 1
ATOM 1311 C CA . GLY A 1 163 ? -7.725 0.718 24.885 1.00 92.75 163 GLY A CA 1
ATOM 1312 C C . GLY A 1 163 ? -6.402 -0.033 25.024 1.00 92.75 163 GLY A C 1
ATOM 1313 O O . GLY A 1 163 ? -5.815 -0.105 26.100 1.00 92.75 163 GLY A O 1
ATOM 1314 N N . VAL A 1 164 ? -5.902 -0.560 23.907 1.00 91.81 164 VAL A N 1
ATOM 1315 C CA . VAL A 1 164 ? -4.595 -1.221 23.864 1.00 91.81 164 VAL A CA 1
ATOM 1316 C C . VAL A 1 164 ? -3.482 -0.197 24.064 1.00 91.81 164 VAL A C 1
ATOM 1318 O O . VAL A 1 164 ? -3.440 0.832 23.384 1.00 91.81 164 VAL A O 1
ATOM 1321 N N . MET A 1 165 ? -2.566 -0.502 24.977 1.00 93.44 165 MET A N 1
ATOM 1322 C CA . MET A 1 165 ? -1.377 0.298 25.247 1.00 93.44 165 MET A CA 1
ATOM 1323 C C . MET A 1 165 ? -0.189 -0.222 24.427 1.00 93.44 165 MET A C 1
ATOM 1325 O O . MET A 1 165 ? -0.034 -1.425 24.236 1.00 93.44 165 MET A O 1
ATOM 1329 N N . GLU A 1 166 ? 0.646 0.684 23.930 1.00 91.06 166 GLU A N 1
ATOM 1330 C CA . GLU A 1 166 ? 1.909 0.390 23.256 1.00 91.06 166 GLU A CA 1
ATOM 1331 C C . GLU A 1 166 ? 3.063 1.141 23.907 1.00 91.06 166 GLU A C 1
ATOM 1333 O O . GLU A 1 166 ? 2.891 2.238 24.437 1.00 91.06 166 GLU A O 1
ATOM 1338 N N . GLU A 1 167 ? 4.249 0.552 23.843 1.00 93.75 167 GLU A N 1
ATOM 1339 C CA . GLU A 1 167 ? 5.491 1.222 24.204 1.00 93.75 167 GLU A CA 1
ATOM 1340 C C . GLU A 1 167 ? 6.037 1.972 22.990 1.00 93.75 167 GLU A C 1
ATOM 1342 O O . GLU A 1 167 ? 6.099 1.433 21.882 1.00 93.75 167 GLU A O 1
ATOM 1347 N N . ILE A 1 168 ? 6.447 3.221 23.197 1.00 90.44 168 ILE A N 1
ATOM 1348 C CA . ILE A 1 168 ? 7.133 4.024 22.188 1.00 90.44 168 ILE A CA 1
ATOM 1349 C C . ILE A 1 168 ? 8.465 4.516 22.744 1.00 90.44 168 ILE A C 1
ATOM 1351 O O . ILE A 1 168 ? 8.566 4.911 23.905 1.00 90.44 168 ILE A O 1
ATOM 1355 N N . VAL A 1 169 ? 9.483 4.512 21.887 1.00 90.75 169 VAL A N 1
ATOM 1356 C CA . VAL A 1 169 ? 10.802 5.070 22.197 1.00 90.75 169 VAL A CA 1
ATOM 1357 C C . VAL A 1 169 ? 10.832 6.517 21.719 1.00 90.75 169 VAL A C 1
ATOM 1359 O O . VAL A 1 169 ? 10.623 6.793 20.534 1.00 90.75 169 VAL A O 1
ATOM 1362 N N . LEU A 1 170 ? 11.073 7.449 22.635 1.00 92.81 170 LEU A N 1
ATOM 1363 C CA . LEU A 1 170 ? 11.215 8.869 22.332 1.00 92.81 170 LEU A CA 1
ATOM 1364 C C . LEU A 1 170 ? 12.616 9.178 21.774 1.00 92.81 170 LEU A C 1
ATOM 1366 O O . LEU A 1 170 ? 13.551 8.410 21.997 1.00 92.81 170 LEU A O 1
ATOM 1370 N N . PRO A 1 171 ? 12.819 10.327 21.097 1.00 93.69 171 PRO A N 1
ATOM 1371 C CA . PRO A 1 171 ? 14.142 10.723 20.602 1.00 93.69 171 PRO A CA 1
ATOM 1372 C C . PRO A 1 171 ? 15.227 10.827 21.687 1.00 93.69 171 PRO A C 1
ATOM 1374 O O . PRO A 1 171 ? 16.408 10.712 21.376 1.00 93.69 171 PRO A O 1
ATOM 1377 N N . SER A 1 172 ? 14.838 11.030 22.951 1.00 90.75 172 SER A N 1
ATOM 1378 C CA . SER A 1 172 ? 15.732 11.013 24.118 1.00 90.75 172 SER A CA 1
ATOM 1379 C C . SER A 1 172 ? 16.218 9.609 24.508 1.00 90.75 172 SER A C 1
ATOM 1381 O O . SER A 1 172 ? 17.113 9.494 25.339 1.00 90.75 172 SER A O 1
ATOM 1383 N N . GLY A 1 173 ? 15.631 8.549 23.941 1.00 87.75 173 GLY A N 1
ATOM 1384 C CA . GLY A 1 173 ? 15.830 7.155 24.349 1.00 87.75 173 GLY A CA 1
ATOM 1385 C C . GLY A 1 173 ? 14.895 6.689 25.472 1.00 87.75 173 GLY A C 1
ATOM 1386 O O . GLY A 1 173 ? 14.931 5.520 25.843 1.00 87.75 173 GLY A O 1
ATOM 1387 N N . GLU A 1 174 ? 14.049 7.574 26.004 1.00 94.69 174 GLU A N 1
ATOM 1388 C CA . GLU A 1 174 ? 13.036 7.233 27.008 1.00 94.69 174 GLU A CA 1
ATOM 1389 C C . GLU A 1 174 ? 11.942 6.335 26.409 1.00 94.69 174 GLU A C 1
ATOM 1391 O O . GLU A 1 174 ? 11.452 6.598 25.308 1.00 94.69 174 GLU A O 1
ATOM 1396 N N . ILE A 1 175 ? 11.546 5.288 27.139 1.00 92.56 175 ILE A N 1
ATOM 1397 C CA . ILE A 1 175 ? 10.421 4.419 26.778 1.00 92.56 175 ILE A CA 1
ATOM 1398 C C . ILE A 1 175 ? 9.192 4.896 27.541 1.00 92.56 175 ILE A C 1
ATOM 1400 O O . ILE A 1 175 ? 9.190 4.906 28.771 1.00 92.56 175 ILE A O 1
ATOM 1404 N N . VAL A 1 176 ? 8.141 5.262 26.811 1.00 94.25 176 VAL A N 1
ATOM 1405 C CA . VAL A 1 176 ? 6.861 5.664 27.402 1.00 94.25 176 VAL A CA 1
ATOM 1406 C C . VAL A 1 176 ? 5.733 4.785 26.887 1.00 94.25 176 VAL A C 1
ATOM 1408 O O . VAL A 1 176 ? 5.729 4.359 25.732 1.00 94.25 176 VAL A O 1
ATOM 1411 N N . THR A 1 177 ? 4.746 4.531 27.741 1.00 94.75 177 THR A N 1
ATOM 1412 C CA . THR A 1 177 ? 3.541 3.793 27.363 1.00 94.75 177 THR A CA 1
ATOM 1413 C C . THR A 1 177 ? 2.457 4.763 26.893 1.00 94.75 177 THR A C 1
ATOM 1415 O O . THR A 1 177 ? 2.119 5.724 27.585 1.00 94.75 177 THR A O 1
ATOM 1418 N N . ARG A 1 178 ? 1.870 4.506 25.723 1.00 93.50 178 ARG A N 1
ATOM 1419 C CA . ARG A 1 178 ? 0.796 5.306 25.121 1.00 93.50 178 ARG A CA 1
ATOM 1420 C C . ARG A 1 178 ? -0.359 4.409 24.675 1.00 93.50 178 ARG A C 1
ATOM 1422 O O . ARG A 1 178 ? -0.146 3.316 24.175 1.00 93.50 178 ARG A O 1
ATOM 1429 N N . ARG A 1 179 ? -1.597 4.905 24.755 1.00 93.38 179 ARG A N 1
ATOM 1430 C CA . ARG A 1 179 ? -2.761 4.258 24.127 1.00 93.38 179 ARG A CA 1
ATOM 1431 C C . ARG A 1 179 ? -2.684 4.312 22.592 1.00 93.38 179 ARG A C 1
ATOM 1433 O O . ARG A 1 179 ? -2.612 5.405 22.017 1.00 93.38 179 ARG A O 1
ATOM 1440 N N . LYS A 1 180 ? -2.804 3.157 21.932 1.00 88.88 180 LYS A N 1
ATOM 1441 C CA . LYS A 1 180 ? -3.005 3.049 20.478 1.00 88.88 180 LYS A CA 1
ATOM 1442 C C . LYS A 1 180 ? -4.325 3.705 20.066 1.00 88.88 180 LYS A C 1
ATOM 1444 O O . LYS A 1 180 ? -5.353 3.539 20.726 1.00 88.88 180 LYS A O 1
ATOM 1449 N N . SER A 1 181 ? -4.349 4.385 18.919 1.00 85.00 181 SER A N 1
ATOM 1450 C CA . SER A 1 181 ? -5.631 4.674 18.259 1.00 85.00 181 SER A CA 1
ATOM 1451 C C . SER A 1 181 ? -6.293 3.359 17.830 1.00 85.00 181 SER A C 1
ATOM 1453 O O . SER A 1 181 ? -5.601 2.424 17.431 1.00 85.00 181 SER A O 1
ATOM 1455 N N . THR A 1 182 ? -7.625 3.290 17.815 1.00 82.31 182 THR A N 1
ATOM 1456 C CA . THR A 1 182 ? -8.364 2.132 17.269 1.00 82.31 182 THR A CA 1
ATOM 1457 C C . THR A 1 182 ? -8.021 1.848 15.808 1.00 82.31 182 THR A C 1
ATOM 1459 O O . THR A 1 182 ? -8.060 0.709 15.357 1.00 82.31 182 THR A O 1
ATOM 1462 N N . THR A 1 183 ? -7.587 2.868 15.066 1.00 81.06 183 THR A N 1
ATOM 1463 C CA . THR A 1 183 ? -7.073 2.726 13.694 1.00 81.06 183 THR A CA 1
ATOM 1464 C C . THR A 1 183 ? -5.688 2.073 13.618 1.00 81.06 183 THR A C 1
ATOM 1466 O O . THR A 1 183 ? -5.278 1.608 12.556 1.00 81.06 183 THR A O 1
ATOM 1469 N N . GLN A 1 184 ? -4.953 2.038 14.730 1.00 81.38 184 GLN A N 1
ATOM 1470 C CA . GLN A 1 184 ? -3.597 1.501 14.819 1.00 81.38 184 GLN A CA 1
ATOM 1471 C C . GLN A 1 184 ? -3.537 0.085 15.403 1.00 81.38 184 GLN A C 1
ATOM 1473 O O . GLN A 1 184 ? -2.480 -0.537 15.268 1.00 81.38 184 GLN A O 1
ATOM 1478 N N . MET A 1 185 ? -4.630 -0.400 16.001 1.00 86.69 185 MET A N 1
ATOM 1479 C CA . MET A 1 185 ? -4.767 -1.756 16.542 1.00 86.69 185 MET A CA 1
ATOM 1480 C C . MET A 1 185 ? -4.728 -2.814 15.430 1.00 86.69 185 MET A C 1
ATOM 1482 O O . MET A 1 185 ? -5.116 -2.546 14.291 1.00 86.69 185 MET A O 1
ATOM 1486 N N . THR A 1 186 ? -4.274 -4.022 15.751 1.00 83.38 186 THR A N 1
ATOM 1487 C CA . THR A 1 186 ? -4.445 -5.199 14.888 1.00 83.38 186 THR A CA 1
ATOM 1488 C C . THR A 1 186 ? -5.911 -5.645 14.862 1.00 83.38 186 THR A C 1
ATOM 1490 O O . THR A 1 186 ? -6.719 -5.211 15.682 1.00 83.38 186 THR A O 1
ATOM 1493 N N . VAL A 1 187 ? -6.257 -6.546 13.939 1.00 80.25 187 VAL A N 1
ATOM 1494 C CA . VAL A 1 187 ? -7.616 -7.110 13.849 1.00 80.25 187 VAL A CA 1
ATOM 1495 C C . VAL A 1 187 ? -7.999 -7.846 15.133 1.00 80.25 187 VAL A C 1
ATOM 1497 O O . VAL A 1 187 ? -9.105 -7.668 15.626 1.00 80.25 187 VAL A O 1
ATOM 1500 N N . GLY A 1 188 ? -7.083 -8.645 15.692 1.00 83.06 188 GLY A N 1
ATOM 1501 C CA . GLY A 1 188 ? -7.330 -9.384 16.934 1.00 83.06 188 GLY A CA 1
ATOM 1502 C C . GLY A 1 188 ? -7.497 -8.452 18.133 1.00 83.06 188 GLY A C 1
ATOM 1503 O O . GLY A 1 188 ? -8.480 -8.566 18.857 1.00 83.06 188 GLY A O 1
ATOM 1504 N N . GLU A 1 189 ? -6.594 -7.475 18.274 1.00 88.94 189 GLU A N 1
ATOM 1505 C CA . GLU A 1 189 ? -6.681 -6.434 19.310 1.00 88.94 189 GLU A CA 1
ATOM 1506 C C . GLU A 1 189 ? -8.016 -5.673 19.242 1.00 88.94 189 GLU A C 1
ATOM 1508 O O . GLU A 1 189 ? -8.628 -5.389 20.272 1.00 88.94 189 GLU A O 1
ATOM 1513 N N . PHE A 1 190 ? -8.478 -5.344 18.031 1.00 90.31 190 PHE A N 1
ATOM 1514 C CA . PHE A 1 190 ? -9.718 -4.598 17.848 1.00 90.31 190 PHE A CA 1
ATOM 1515 C C . PHE A 1 190 ? -10.973 -5.453 18.078 1.00 90.31 190 PHE A C 1
ATOM 1517 O O . PHE A 1 190 ? -11.943 -4.946 18.638 1.00 90.31 190 PHE A O 1
ATOM 1524 N N . SER A 1 191 ? -10.958 -6.739 17.712 1.00 89.94 191 SER A N 1
ATOM 1525 C CA . SER A 1 191 ? -12.040 -7.671 18.062 1.00 89.94 191 SER A CA 1
ATOM 1526 C C . SER A 1 191 ? -12.189 -7.809 19.580 1.00 89.94 191 SER A C 1
ATOM 1528 O O . SER A 1 191 ? -13.281 -7.628 20.102 1.00 89.94 191 SER A O 1
ATOM 1530 N N . GLU A 1 192 ? -11.089 -8.015 20.309 1.00 93.25 192 GLU A N 1
ATOM 1531 C CA . GLU A 1 192 ? -11.125 -8.113 21.775 1.00 93.25 192 GLU A CA 1
ATOM 1532 C C . GLU A 1 192 ? -11.572 -6.796 22.435 1.00 93.25 192 GLU A C 1
ATOM 1534 O O . GLU A 1 192 ? -12.252 -6.783 23.462 1.00 93.25 192 GLU A O 1
ATOM 1539 N N . TYR A 1 193 ? -11.193 -5.654 21.856 1.00 94.81 193 TYR A N 1
ATOM 1540 C CA . TYR A 1 193 ? -11.711 -4.354 22.276 1.00 94.81 193 TYR A CA 1
ATOM 1541 C C . TYR A 1 193 ? -13.234 -4.264 22.082 1.00 94.81 193 TYR A C 1
ATOM 1543 O O . TYR A 1 193 ? -13.939 -3.885 23.014 1.00 94.81 193 TYR A O 1
ATOM 1551 N N . LEU A 1 194 ? -13.749 -4.645 20.909 1.00 94.12 194 LEU A N 1
ATOM 1552 C CA . LEU A 1 194 ? -15.184 -4.635 20.606 1.00 94.12 194 LEU A CA 1
ATOM 1553 C C . LEU A 1 194 ? -16.003 -5.534 21.531 1.00 94.12 194 LEU A C 1
ATOM 1555 O O . LEU A 1 194 ? -17.081 -5.126 21.966 1.00 94.12 194 LEU A O 1
ATOM 1559 N N . ASP A 1 195 ? -15.501 -6.730 21.823 1.00 95.62 195 ASP A N 1
ATOM 1560 C CA . ASP A 1 195 ? -16.177 -7.685 22.698 1.00 95.62 195 ASP A CA 1
ATOM 1561 C C . ASP A 1 195 ? -16.287 -7.129 24.121 1.00 95.62 195 ASP A C 1
ATOM 1563 O O . ASP A 1 195 ? -17.360 -7.170 24.723 1.00 95.62 195 ASP A O 1
ATOM 1567 N N . ARG A 1 196 ? -15.211 -6.513 24.634 1.00 97.25 196 ARG A N 1
ATOM 1568 C CA . ARG A 1 196 ? -15.215 -5.863 25.954 1.00 97.25 196 ARG A CA 1
ATOM 1569 C C . ARG A 1 196 ? -16.174 -4.681 26.024 1.00 97.25 196 ARG A C 1
ATOM 1571 O O 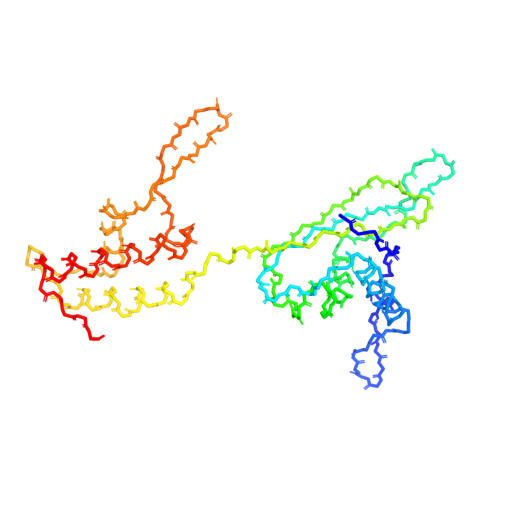. ARG A 1 196 ? -16.897 -4.559 27.005 1.00 97.25 196 ARG A O 1
ATOM 1578 N N . VAL A 1 197 ? -16.219 -3.846 24.984 1.00 97.06 197 VAL A N 1
ATOM 1579 C CA . VAL A 1 197 ? -17.160 -2.716 24.914 1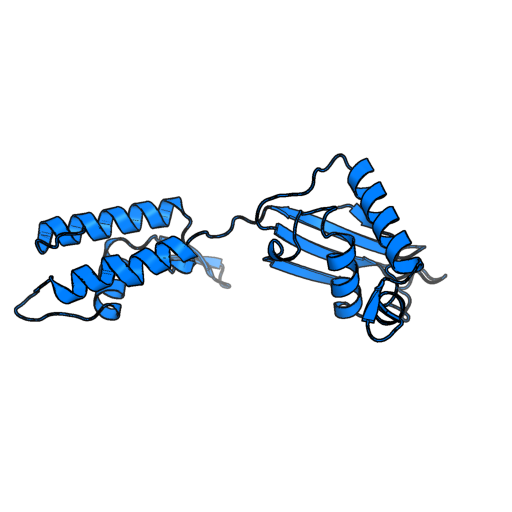.00 97.06 197 VAL A CA 1
ATOM 1580 C C . VAL A 1 197 ? -18.609 -3.193 24.955 1.00 97.06 197 VAL A C 1
ATOM 1582 O O . VAL A 1 197 ? -19.400 -2.672 25.735 1.00 97.06 197 VAL A O 1
ATOM 1585 N N . GLN A 1 198 ? -18.966 -4.177 24.127 1.00 96.56 198 GLN A N 1
ATOM 1586 C CA . GLN A 1 198 ? -20.335 -4.693 24.079 1.00 96.56 198 GLN A CA 1
ATOM 1587 C C . GLN A 1 198 ? -20.717 -5.406 25.379 1.00 96.56 198 GLN A C 1
ATOM 1589 O O . GLN A 1 198 ? -21.830 -5.216 25.869 1.00 96.56 198 GLN A O 1
ATOM 1594 N N . ALA A 1 199 ? -19.801 -6.187 25.960 1.00 96.75 199 ALA A N 1
ATOM 1595 C CA . ALA A 1 199 ? -20.027 -6.863 27.232 1.00 96.75 199 ALA A CA 1
ATOM 1596 C C . ALA A 1 199 ? -20.279 -5.863 28.368 1.00 96.75 199 ALA A C 1
ATOM 1598 O O . ALA A 1 199 ? -21.280 -5.992 29.067 1.00 96.75 199 ALA A O 1
ATOM 1599 N N . ASP A 1 200 ? -19.430 -4.843 28.503 1.00 97.12 200 ASP A N 1
ATOM 1600 C CA . ASP A 1 200 ? -19.570 -3.795 29.520 1.00 97.12 200 ASP A CA 1
ATOM 1601 C C . ASP A 1 200 ? -20.869 -2.996 29.341 1.00 97.12 200 ASP A C 1
ATOM 1603 O O . ASP A 1 200 ? -21.658 -2.878 30.276 1.00 97.12 200 ASP A O 1
ATOM 1607 N N . ALA A 1 201 ? -21.165 -2.545 28.116 1.00 96.12 201 ALA A N 1
ATOM 1608 C CA . ALA A 1 201 ? -22.416 -1.851 27.810 1.00 96.12 201 ALA A CA 1
ATOM 1609 C C . ALA A 1 201 ? -23.657 -2.692 28.155 1.00 96.12 201 ALA A C 1
ATOM 1611 O O . ALA A 1 201 ? -24.648 -2.170 28.671 1.00 96.12 201 ALA A O 1
ATOM 1612 N N . SER A 1 202 ? -23.609 -3.999 27.897 1.00 96.06 202 SER A N 1
ATOM 1613 C CA . SER A 1 202 ? -24.715 -4.905 28.221 1.00 96.06 202 SER A CA 1
ATOM 1614 C C . SER A 1 202 ? -24.849 -5.122 29.730 1.00 96.06 202 SER A C 1
ATOM 1616 O O . SER A 1 202 ? -25.960 -5.133 30.253 1.00 96.06 202 SER A O 1
ATOM 1618 N N . GLN A 1 203 ? -23.730 -5.292 30.439 1.00 94.06 203 GLN A N 1
ATOM 1619 C CA . GLN A 1 203 ? -23.708 -5.625 31.866 1.00 94.06 203 GLN A CA 1
ATOM 1620 C C . GLN A 1 203 ? -24.024 -4.423 32.759 1.00 94.06 203 GLN A C 1
ATOM 1622 O O . GLN A 1 203 ? -24.873 -4.524 33.641 1.00 94.06 203 GLN A O 1
ATOM 1627 N N . GLU A 1 204 ? -23.368 -3.290 32.520 1.00 92.75 204 GLU A N 1
ATOM 1628 C CA . GLU A 1 204 ? -23.445 -2.114 33.392 1.00 92.75 204 GLU A CA 1
ATOM 1629 C C . GLU A 1 204 ? -24.619 -1.199 33.030 1.00 92.75 204 GLU A C 1
ATOM 1631 O O . GLU A 1 204 ? -25.191 -0.528 33.889 1.00 92.75 204 GLU A O 1
ATOM 1636 N N . MET A 1 205 ? -24.989 -1.155 31.747 1.00 91.75 205 MET A N 1
ATOM 1637 C CA . MET A 1 205 ? -25.978 -0.203 31.226 1.00 91.75 205 MET A CA 1
ATOM 1638 C C . MET A 1 205 ? -27.216 -0.877 30.632 1.00 91.75 205 MET A C 1
ATOM 1640 O O . MET A 1 205 ? -28.142 -0.177 30.222 1.00 91.75 205 MET A O 1
ATOM 1644 N N . GLY A 1 206 ? -27.258 -2.213 30.591 1.00 91.31 206 GLY A N 1
ATOM 1645 C CA . GLY A 1 206 ? -28.391 -2.960 30.047 1.00 91.31 206 GLY A CA 1
ATOM 1646 C C . GLY A 1 206 ? -28.613 -2.736 28.550 1.00 91.31 206 GLY A C 1
ATOM 1647 O O . GLY A 1 206 ? -29.743 -2.877 28.085 1.00 91.31 206 GLY A O 1
ATOM 1648 N N . VAL A 1 207 ? -27.573 -2.341 27.805 1.00 94.31 207 VAL A N 1
ATOM 1649 C CA . VAL A 1 207 ? -27.666 -2.129 26.354 1.00 94.31 207 VAL A CA 1
ATOM 1650 C C . VAL A 1 207 ? -27.845 -3.474 25.653 1.00 94.31 207 VAL A C 1
ATOM 1652 O O . VAL A 1 207 ? -27.087 -4.411 25.889 1.00 94.31 207 VAL A O 1
ATOM 1655 N N . CYS A 1 208 ? -28.814 -3.554 24.747 1.00 92.69 208 CYS A N 1
ATOM 1656 C CA . CYS A 1 208 ? -29.050 -4.729 23.915 1.00 92.69 208 CYS A CA 1
ATOM 1657 C C . CYS A 1 208 ? -28.552 -4.470 22.489 1.00 92.69 208 CYS A C 1
ATOM 1659 O O . CYS A 1 208 ? -29.002 -3.526 21.833 1.00 92.69 208 CYS A O 1
ATOM 1661 N N . PHE A 1 209 ? -27.649 -5.327 22.009 1.00 89.06 209 PHE A N 1
ATOM 1662 C CA . PHE A 1 209 ? -27.162 -5.333 20.628 1.00 89.06 209 PHE A CA 1
ATOM 1663 C C . PHE A 1 209 ? -27.900 -6.423 19.835 1.00 89.06 209 PHE A C 1
ATOM 1665 O O . PHE A 1 209 ? -27.929 -7.573 20.274 1.00 89.06 209 PHE A O 1
ATOM 1672 N N . GLU A 1 210 ? -28.519 -6.047 18.711 1.00 71.25 210 GLU A N 1
ATOM 1673 C CA . GLU A 1 210 ? -29.178 -6.960 17.756 1.00 71.25 210 GLU A CA 1
ATOM 1674 C C . GLU A 1 210 ? -28.216 -7.465 16.673 1.00 71.25 210 GLU A C 1
ATOM 1676 O O . GLU A 1 210 ? -27.344 -6.674 16.234 1.00 71.25 210 GLU A O 1
#

Sequence (210 aa):
MIILPYPISANRYWRVFGGRVVRSAEAVQYRKDAGFLFALSRRRPLAGPVSVHLALHPRENKDGTASRSRLDLDNCIKVALDALNGVAYLDDKQVVRLSAVIAEPIQRGGLGVIVTEEERKRNAEQNRFYWGPVLTTIAEQAWVNGRRFDKDVWHEHYARLFGVMEEIVLPSGEIVTRRKSTTQMTVGEFSEYLDRVQADASQEMGVCFE

Organism: NCBI:txid2565932

Secondary structure (DSSP, 8-state):
-EEEPPPPPHHHHEEEETTEEEE-HHHHHHHHHHHHHHHHTTPPPB-S-EEEEEEEEPBBPTTSPBPS-PPPHHHHHHHHHHHHBTTTBS-GGGEEEEEEEE---BTT-EEEEEEEE------HHHHHHIIIIIHHHHHHH--BTTB---HHHHHHHHHHHHPPEEEEE-TTS-EEEEEPPTTTS-HHHHHHHHHHHHHHHHHHH-----

Radius of gyration: 25.07 Å; chains: 1; bounding box: 64×31×68 Å

InterPro domains:
  IPR008711 Recombinase NinB [PF05772] (102-209)
  IPR008822 Holliday junction resolvase RusA-like [PF05866] (5-100)
  IPR036614 Holliday junction resolvase RusA-like superfamily [SSF103084] (2-117)
  IPR036619 NinB superfamily [G3DSA:1.10.3790.10] (90-210)
  IPR036619 NinB superfamily [SSF103370] (100-210)

pLDDT: mean 93.0, std 6.52, range [54.78, 98.06]

Foldseek 3Di:
DFWAFAFDFPPQQWDADPNDTDGDPVLVVSLVRLLVSLVVVVADADAAAKEKEKEWAAAADPVQQGDPPHDDFVRVVVSVLVSCDVRNHPHSVSHPHYDYDYDRHDNRITMDMDMDHDQQLVCPVVVCCCQPQVLVLLQVQFDDPNDGDHSVVLVVVLCVVLFDWDWDQDPVRDIDIDGDDLNRDHPVSNVVSSVVSNVCSCVVGVGDGD